Protein AF-R5L0T5-F1 (afdb_monomer_lite)

Secondary structure (DSSP, 8-state):
-----------------------------PPPPEE--SSEEEESSEEEE-S-EEE-TT-EEEE-TT-EEEE-TT-EEEESSEEEE-TT-EEEESSEEEE-TT-EEEESSEEEE-TT-EEEE-SEEEE-TT-EEEESSEEEESS-GGGEEESSEE-SEEEPPPPEEETTEEEETTEEP-SSSS---TT---S--HHHHHHHHHHHHHHTS---EEE----HHHHHHHHHHHHHHH-HHHHHHHS--TT--GGGGTSEEEES-SSGGGGGSHHHHHHHHHGGGGTEEEEE-TT-HHHHSS--EEEEEEE--HHHHHHHHHHT--HHHHHT--

Structure (mmCIF, N/CA/C/O backbone):
data_AF-R5L0T5-F1
#
_entry.id   AF-R5L0T5-F1
#
loop_
_atom_site.group_PDB
_atom_site.id
_atom_site.type_symbol
_atom_site.label_atom_id
_atom_site.label_alt_id
_atom_site.label_comp_id
_atom_site.label_asym_id
_atom_site.label_entity_id
_atom_site.label_seq_id
_atom_site.pdbx_PDB_ins_code
_atom_site.Cartn_x
_atom_site.Cartn_y
_atom_site.Cartn_z
_atom_site.occupancy
_atom_site.B_iso_or_equiv
_atom_site.auth_seq_id
_atom_site.auth_comp_id
_atom_site.auth_asym_id
_atom_site.auth_atom_id
_atom_site.pdbx_PDB_model_num
ATOM 1 N N . MET A 1 1 ? 56.204 59.335 -7.499 1.00 41.00 1 MET A N 1
ATOM 2 C CA . MET A 1 1 ? 54.749 59.515 -7.683 1.00 41.00 1 MET A CA 1
ATOM 3 C C . MET A 1 1 ? 54.043 58.333 -7.049 1.00 41.00 1 MET A C 1
ATOM 5 O O . MET A 1 1 ? 54.290 57.195 -7.414 1.00 41.00 1 MET A O 1
ATOM 9 N N . THR A 1 2 ? 53.283 58.634 -6.009 1.00 40.59 2 THR A N 1
ATOM 10 C CA . THR A 1 2 ? 52.554 57.743 -5.104 1.00 40.59 2 THR A CA 1
ATOM 11 C C . THR A 1 2 ? 51.335 57.111 -5.775 1.00 40.59 2 THR A C 1
ATOM 13 O O . THR A 1 2 ? 50.624 57.801 -6.496 1.00 40.59 2 THR A O 1
ATOM 16 N N . LYS A 1 3 ? 51.056 55.837 -5.470 1.00 36.72 3 LYS A N 1
ATOM 17 C CA . LYS A 1 3 ? 49.715 55.208 -5.430 1.00 36.72 3 LYS A CA 1
ATOM 18 C C . LYS A 1 3 ? 49.879 53.854 -4.723 1.00 36.72 3 LYS A C 1
ATOM 20 O O . LYS A 1 3 ? 50.480 52.944 -5.267 1.00 36.72 3 LYS A O 1
ATOM 25 N N . LYS A 1 4 ? 49.740 53.854 -3.396 1.00 35.28 4 LYS A N 1
ATOM 26 C CA . LYS A 1 4 ? 48.512 53.606 -2.610 1.00 35.28 4 LYS A CA 1
ATOM 27 C C . LYS A 1 4 ? 48.190 52.112 -2.512 1.00 35.28 4 LYS A C 1
ATOM 29 O O . LYS A 1 4 ? 47.656 51.515 -3.437 1.00 35.28 4 LYS A O 1
ATOM 34 N N . ALA A 1 5 ? 48.521 51.578 -1.338 1.00 39.56 5 ALA A N 1
ATOM 35 C CA . ALA A 1 5 ? 48.041 50.320 -0.800 1.00 39.56 5 ALA A CA 1
ATOM 36 C C . ALA A 1 5 ? 46.507 50.291 -0.779 1.00 39.56 5 ALA A C 1
ATOM 38 O O . ALA A 1 5 ? 45.870 51.278 -0.405 1.00 39.56 5 ALA A O 1
ATOM 39 N N . VAL A 1 6 ? 45.936 49.148 -1.149 1.00 36.59 6 VAL A N 1
ATOM 40 C CA . VAL A 1 6 ? 44.540 48.816 -0.874 1.00 36.59 6 VAL A CA 1
ATOM 41 C C . VAL A 1 6 ? 44.562 47.622 0.064 1.00 36.59 6 VAL A C 1
ATOM 43 O O . VAL A 1 6 ? 44.813 46.489 -0.334 1.00 36.59 6 VAL A O 1
ATOM 46 N N . THR A 1 7 ? 44.365 47.922 1.341 1.00 35.34 7 THR A N 1
ATOM 47 C CA . THR A 1 7 ? 44.100 46.957 2.400 1.00 35.34 7 THR A CA 1
ATOM 48 C C . THR A 1 7 ? 42.728 46.343 2.134 1.00 35.34 7 THR A C 1
ATOM 50 O O . THR A 1 7 ? 41.723 47.053 2.127 1.00 35.34 7 THR A O 1
ATOM 53 N N . MET A 1 8 ? 42.681 45.038 1.875 1.00 32.62 8 MET A N 1
ATOM 54 C CA . MET A 1 8 ? 41.432 44.298 1.715 1.00 32.62 8 MET A CA 1
ATOM 55 C C . MET A 1 8 ? 40.835 44.077 3.111 1.00 32.62 8 MET A C 1
ATOM 57 O O . MET A 1 8 ? 41.325 43.266 3.894 1.00 32.62 8 MET A O 1
ATOM 61 N N . LEU A 1 9 ? 39.826 44.876 3.455 1.00 30.86 9 LEU A N 1
ATOM 62 C CA . LEU A 1 9 ? 39.072 44.754 4.696 1.00 30.86 9 LEU A CA 1
ATOM 63 C C . LEU A 1 9 ? 38.128 43.550 4.562 1.00 30.86 9 LEU A C 1
ATOM 65 O O . LEU A 1 9 ? 37.142 43.607 3.828 1.00 30.86 9 LEU A O 1
ATOM 69 N N . ALA A 1 10 ? 38.448 42.452 5.245 1.00 32.47 10 ALA A N 1
ATOM 70 C CA . ALA A 1 10 ? 37.546 41.322 5.406 1.00 32.47 10 ALA A CA 1
ATOM 71 C C . ALA A 1 10 ? 36.347 41.763 6.259 1.00 32.47 10 ALA A C 1
ATOM 73 O O . ALA A 1 10 ? 36.465 41.964 7.467 1.00 32.47 10 ALA A O 1
ATOM 74 N N . VAL A 1 11 ? 35.193 41.946 5.621 1.00 32.09 11 VAL A N 1
ATOM 75 C CA . VAL A 1 11 ? 33.921 42.150 6.316 1.00 32.09 11 VAL A CA 1
ATOM 76 C C . VAL A 1 11 ? 33.447 40.782 6.798 1.00 32.09 11 VAL A C 1
ATOM 78 O O . VAL A 1 11 ? 32.906 39.990 6.032 1.00 32.09 11 VAL A O 1
ATOM 81 N N . PHE A 1 12 ? 33.689 40.495 8.076 1.00 32.88 12 PHE A N 1
ATOM 82 C CA . PHE A 1 12 ? 33.002 39.430 8.797 1.00 32.88 12 PHE A CA 1
ATOM 83 C C . PHE A 1 12 ? 31.514 39.787 8.867 1.00 32.88 12 PHE A C 1
ATOM 85 O O . PHE A 1 12 ? 31.121 40.694 9.600 1.00 32.88 12 PHE A O 1
ATOM 92 N N . LEU A 1 13 ? 30.686 39.085 8.093 1.00 32.25 13 LEU A N 1
ATOM 93 C CA . LEU A 1 13 ? 29.239 39.123 8.255 1.00 32.25 13 LEU A CA 1
ATOM 94 C C . LEU A 1 13 ? 28.903 38.303 9.509 1.00 32.25 13 LEU A C 1
ATOM 96 O O . LEU A 1 13 ? 28.894 37.074 9.491 1.00 32.25 13 LEU A O 1
ATOM 100 N N . THR A 1 14 ? 28.709 38.988 10.631 1.00 36.06 14 THR A N 1
ATOM 101 C CA . THR A 1 14 ? 28.218 38.391 11.871 1.00 36.06 14 THR A CA 1
ATOM 102 C C . THR A 1 14 ? 26.786 37.904 11.661 1.00 36.06 14 THR A C 1
ATOM 104 O O . THR A 1 14 ? 25.878 38.682 11.369 1.00 36.06 14 THR A O 1
ATOM 107 N N . ALA A 1 15 ? 26.584 36.594 11.797 1.00 34.97 15 ALA A N 1
ATOM 108 C CA . ALA A 1 15 ? 25.264 35.987 11.824 1.00 34.97 15 ALA A CA 1
ATOM 109 C C . ALA A 1 15 ? 24.465 36.559 13.006 1.00 34.97 15 ALA A C 1
ATOM 111 O O . ALA A 1 15 ? 24.840 36.387 14.167 1.00 34.97 15 ALA A O 1
ATOM 112 N N . PHE A 1 16 ? 23.360 37.245 12.714 1.00 34.56 16 PHE A N 1
ATOM 113 C CA . PHE A 1 16 ? 22.351 37.571 13.714 1.00 34.56 16 PHE A CA 1
ATOM 114 C C . PHE A 1 16 ? 21.687 36.264 14.159 1.00 34.56 16 PHE A C 1
ATOM 116 O O . PHE A 1 16 ? 20.856 35.700 13.450 1.00 34.56 16 PHE A O 1
ATOM 123 N N . ALA A 1 17 ? 22.064 35.777 15.339 1.00 36.09 17 ALA A N 1
ATOM 124 C CA . ALA A 1 17 ? 21.283 34.786 16.057 1.00 36.09 17 ALA A CA 1
ATOM 125 C C . ALA A 1 17 ? 19.949 35.435 16.451 1.00 36.09 17 ALA A C 1
ATOM 127 O O . ALA A 1 17 ? 19.898 36.307 17.321 1.00 36.09 17 ALA A O 1
ATOM 128 N N . LEU A 1 18 ? 18.865 35.035 15.785 1.00 34.12 18 LEU A N 1
ATOM 129 C CA . LEU A 1 18 ? 17.514 35.368 16.213 1.00 34.12 18 LEU A CA 1
ATOM 130 C C . LEU A 1 18 ? 17.233 34.569 17.493 1.00 34.12 18 LEU A C 1
ATOM 132 O O . LEU A 1 18 ? 16.882 33.391 17.450 1.00 34.12 18 LEU A O 1
ATOM 136 N N . ILE A 1 19 ? 17.434 35.199 18.649 1.00 37.06 19 ILE A N 1
ATOM 137 C CA . ILE A 1 19 ? 16.965 34.674 19.930 1.00 37.06 19 ILE A CA 1
ATOM 138 C C . ILE A 1 19 ? 15.444 34.825 19.919 1.00 37.06 19 ILE A C 1
ATOM 140 O O . ILE A 1 19 ? 14.906 35.894 20.209 1.00 37.06 19 ILE A O 1
ATOM 144 N N . ALA A 1 20 ? 14.741 33.762 19.533 1.00 40.16 20 ALA A N 1
ATOM 145 C CA . ALA A 1 20 ? 13.311 33.662 19.759 1.00 40.16 20 ALA A CA 1
ATOM 146 C C . ALA A 1 20 ? 13.089 33.568 21.275 1.00 40.16 20 ALA A C 1
ATOM 148 O O . ALA A 1 20 ? 13.351 32.538 21.896 1.00 40.16 20 ALA A O 1
ATOM 149 N N . ALA A 1 21 ? 12.644 34.667 21.883 1.00 36.12 21 ALA A N 1
ATOM 150 C CA . ALA A 1 21 ? 12.133 34.656 23.242 1.00 36.12 21 ALA A CA 1
ATOM 151 C C . ALA A 1 21 ? 10.907 33.731 23.278 1.00 36.12 21 ALA A C 1
ATOM 153 O O . ALA A 1 21 ? 9.850 34.056 22.737 1.00 36.12 21 ALA A O 1
ATOM 154 N N . ALA A 1 22 ? 11.070 32.550 23.875 1.00 37.16 22 ALA A N 1
ATOM 155 C CA . ALA A 1 22 ? 9.979 31.625 24.121 1.00 37.16 22 ALA A CA 1
ATOM 156 C C . ALA A 1 22 ? 9.008 32.269 25.119 1.00 37.16 22 ALA A C 1
ATOM 158 O O . ALA A 1 22 ? 9.286 32.366 26.313 1.00 37.16 22 ALA A O 1
ATOM 159 N N . VAL A 1 23 ? 7.861 32.727 24.621 1.00 37.53 23 VAL A N 1
ATOM 160 C CA . VAL A 1 23 ? 6.695 32.989 25.464 1.00 37.53 23 VAL A CA 1
ATOM 161 C C . VAL A 1 23 ? 6.282 31.634 26.047 1.00 37.53 23 VAL A C 1
ATOM 163 O O . VAL A 1 23 ? 6.088 30.700 25.265 1.00 37.53 23 VAL A O 1
ATOM 166 N N . PRO A 1 24 ? 6.166 31.465 27.377 1.00 35.47 24 PRO A N 1
ATOM 167 C CA . PRO A 1 24 ? 5.712 30.206 27.941 1.00 35.47 24 PRO A CA 1
ATOM 168 C C . PRO A 1 24 ? 4.254 29.996 27.532 1.00 35.47 24 PRO A C 1
ATOM 170 O O . PRO A 1 24 ? 3.329 30.572 28.104 1.00 35.47 24 PRO A O 1
ATOM 173 N N . MET A 1 25 ? 4.052 29.181 26.498 1.00 35.19 25 MET A N 1
ATOM 174 C CA . MET A 1 25 ? 2.753 28.617 26.187 1.00 35.19 25 MET A CA 1
ATOM 175 C C . MET A 1 25 ? 2.415 27.706 27.362 1.00 35.19 25 MET A C 1
ATOM 177 O O . MET A 1 25 ? 3.102 26.713 27.599 1.00 35.19 25 MET A O 1
ATOM 181 N N . VAL A 1 26 ? 1.400 28.080 28.139 1.00 34.59 26 VAL A N 1
ATOM 182 C CA . VAL A 1 26 ? 0.812 27.206 29.152 1.00 34.59 26 VAL A CA 1
ATOM 183 C C . VAL A 1 26 ? 0.346 25.955 28.415 1.00 34.59 26 VAL A C 1
ATOM 185 O O . VAL A 1 26 ? -0.708 25.951 27.782 1.00 34.59 26 VAL A O 1
ATOM 188 N N . MET A 1 27 ? 1.164 24.903 28.433 1.00 39.94 27 MET A N 1
ATOM 189 C CA . MET A 1 27 ? 0.716 23.581 28.038 1.00 39.94 27 MET A CA 1
ATOM 190 C C . MET A 1 27 ? -0.317 23.185 29.081 1.00 39.94 27 MET A C 1
ATOM 192 O O . MET A 1 27 ? 0.026 22.909 30.230 1.00 39.94 27 MET A O 1
ATOM 196 N N . ALA A 1 28 ? -1.594 23.219 28.700 1.00 40.06 28 ALA A N 1
ATOM 197 C CA . ALA A 1 28 ? -2.617 22.530 29.460 1.00 40.06 28 ALA A CA 1
ATOM 198 C C . ALA A 1 28 ? -2.122 21.091 29.630 1.00 40.06 28 ALA A C 1
ATOM 200 O O . ALA A 1 28 ? -1.899 20.386 28.646 1.00 40.06 28 ALA A O 1
ATOM 201 N N . GLN A 1 29 ? -1.850 20.703 30.872 1.00 40.16 29 GLN A N 1
ATOM 202 C CA . GLN A 1 29 ? -1.449 19.353 31.218 1.00 40.16 29 GLN A CA 1
ATOM 203 C C . GLN A 1 29 ? -2.570 18.435 30.728 1.00 40.16 29 GLN A C 1
ATOM 205 O O . GLN A 1 29 ? -3.675 18.471 31.269 1.00 40.16 29 GLN A O 1
ATOM 210 N N . ALA A 1 30 ? -2.327 17.698 29.641 1.00 50.78 30 ALA A N 1
ATOM 211 C CA . ALA A 1 30 ? -3.297 16.751 29.119 1.00 50.78 30 ALA A CA 1
ATOM 212 C C . ALA A 1 30 ? -3.659 15.801 30.263 1.00 50.78 30 ALA A C 1
ATOM 214 O O . ALA A 1 30 ? -2.785 15.151 30.840 1.00 50.78 30 ALA A O 1
ATOM 215 N N . SER A 1 31 ? -4.933 15.784 30.655 1.00 61.50 31 SER A N 1
ATOM 216 C CA . SER A 1 31 ? -5.426 14.853 31.664 1.00 61.50 31 SER A CA 1
ATOM 217 C C . SER A 1 31 ? -5.046 13.436 31.245 1.00 61.50 31 SER A C 1
ATOM 219 O O . SER A 1 31 ? -5.284 13.068 30.091 1.00 61.50 31 SER A O 1
ATOM 221 N N . ASN A 1 32 ? -4.474 12.651 32.162 1.00 77.19 32 ASN A N 1
ATOM 222 C CA . ASN A 1 32 ? -4.121 11.264 31.874 1.00 77.19 32 ASN A CA 1
ATOM 223 C C . ASN A 1 32 ? -5.339 10.527 31.286 1.00 77.19 32 ASN A C 1
ATOM 225 O O . ASN A 1 32 ? -6.429 10.609 31.864 1.00 77.19 32 ASN A O 1
ATOM 229 N N . PRO A 1 33 ? -5.180 9.818 30.156 1.00 84.50 33 PRO A N 1
ATOM 230 C CA . PRO A 1 33 ? -6.268 9.071 29.546 1.00 84.50 33 PRO A CA 1
ATOM 231 C C . PRO A 1 33 ? -6.931 8.106 30.538 1.00 84.50 33 PRO A C 1
ATOM 233 O O . PRO A 1 33 ? -6.257 7.399 31.289 1.00 84.50 33 PRO A O 1
ATOM 236 N N . THR A 1 34 ? -8.261 8.041 30.531 1.00 91.56 34 THR A N 1
ATOM 237 C CA . THR A 1 34 ? -9.014 7.167 31.442 1.00 91.56 34 THR A CA 1
ATOM 238 C C . THR A 1 34 ? -9.110 5.753 30.872 1.00 91.56 34 THR A C 1
ATOM 240 O O . THR A 1 34 ? -9.517 5.563 29.725 1.00 91.56 34 THR A O 1
ATOM 243 N N . VAL A 1 35 ? -8.782 4.726 31.664 1.00 93.88 35 VAL A N 1
ATOM 244 C CA . VAL A 1 35 ? -9.011 3.328 31.259 1.00 93.88 35 VAL A CA 1
ATOM 245 C C . VAL A 1 35 ? -10.511 3.099 31.076 1.00 93.88 35 VAL A C 1
ATOM 247 O O . VAL A 1 35 ? -11.295 3.226 32.013 1.00 93.88 35 VAL A O 1
ATOM 250 N N . LEU A 1 36 ? -10.920 2.749 29.857 1.00 92.31 36 LEU A N 1
ATOM 251 C CA . LEU A 1 36 ? -12.331 2.660 29.487 1.00 92.31 36 LEU A CA 1
ATOM 252 C C . LEU A 1 36 ? -13.017 1.412 30.066 1.00 92.31 36 LEU A C 1
ATOM 254 O O . LEU A 1 36 ? -14.220 1.427 30.339 1.00 92.31 36 LEU A O 1
ATOM 258 N N . PHE A 1 37 ? -12.268 0.310 30.138 1.00 95.62 37 PHE A N 1
ATOM 259 C CA . PHE A 1 37 ? -12.620 -0.991 30.718 1.00 95.62 37 PHE A CA 1
ATOM 260 C C . PHE A 1 37 ? -11.397 -1.925 30.648 1.00 95.62 37 PHE A C 1
ATOM 262 O O . PHE A 1 37 ? -10.448 -1.652 29.913 1.00 95.62 37 PHE A O 1
ATOM 269 N N . THR A 1 38 ? -11.461 -3.067 31.333 1.00 96.19 38 THR A N 1
ATOM 270 C CA . THR A 1 38 ? -10.551 -4.208 31.139 1.00 96.19 38 THR A CA 1
ATOM 271 C C . THR A 1 38 ? -11.321 -5.434 30.637 1.00 96.19 38 THR A C 1
ATOM 273 O O . THR A 1 38 ? -12.543 -5.530 30.782 1.00 96.19 38 THR A O 1
ATOM 276 N N . GLY A 1 39 ? -10.631 -6.374 29.990 1.00 97.69 39 GLY A N 1
ATOM 277 C CA . GLY A 1 39 ? -11.258 -7.569 29.426 1.00 97.69 39 GLY A CA 1
ATOM 278 C C . GLY A 1 39 ? -12.017 -7.252 28.137 1.00 97.69 39 GLY A C 1
ATOM 279 O O . GLY A 1 39 ? -11.455 -6.685 27.206 1.00 97.69 39 GLY A O 1
ATOM 280 N N . ARG A 1 40 ? -13.296 -7.628 28.026 1.00 98.00 40 ARG A N 1
ATOM 281 C CA . ARG A 1 40 ? -14.066 -7.459 26.780 1.00 98.00 40 ARG A CA 1
ATOM 282 C C . ARG A 1 40 ? -15.296 -6.584 26.966 1.00 98.00 40 ARG A C 1
ATOM 284 O O . ARG A 1 40 ? -16.209 -6.948 27.700 1.00 98.00 40 ARG A O 1
ATOM 291 N N . LYS A 1 41 ? -15.397 -5.512 26.175 1.00 98.00 41 LYS A N 1
ATOM 292 C CA . LYS A 1 41 ? -16.596 -4.668 26.083 1.00 98.00 41 LYS A CA 1
ATOM 293 C C . LYS A 1 41 ? -17.261 -4.823 24.725 1.00 98.00 41 LYS A C 1
ATOM 295 O O . LYS A 1 41 ? -16.646 -4.612 23.684 1.00 98.00 41 LYS A O 1
ATOM 300 N N . ASN A 1 42 ? -18.535 -5.197 24.734 1.00 98.06 42 ASN A N 1
ATOM 301 C CA . ASN A 1 42 ? -19.340 -5.375 23.530 1.00 98.06 42 ASN A CA 1
ATOM 302 C C . ASN A 1 42 ? -20.281 -4.179 23.354 1.00 98.06 42 ASN A C 1
ATOM 304 O O . ASN A 1 42 ? -21.056 -3.883 24.258 1.00 98.06 42 ASN A O 1
ATOM 308 N N . LEU A 1 43 ? -20.266 -3.542 22.185 1.00 97.94 43 LEU A N 1
ATOM 309 C CA . LEU A 1 43 ? -21.168 -2.441 21.852 1.00 97.94 43 LEU A CA 1
ATOM 310 C C . LEU A 1 43 ? -22.250 -2.927 20.882 1.00 97.94 43 LEU A C 1
ATOM 312 O O . LEU A 1 43 ? -21.935 -3.329 19.761 1.00 97.94 43 LEU A O 1
ATOM 316 N N . SER A 1 44 ? -23.511 -2.894 21.314 1.00 93.75 44 SER A N 1
ATOM 317 C CA . SER A 1 44 ? -24.705 -3.182 20.496 1.00 93.75 44 SER A CA 1
ATOM 318 C C . SER A 1 44 ? -25.539 -1.935 20.173 1.00 93.75 44 SER A C 1
ATOM 320 O O . SER A 1 44 ? -26.379 -1.989 19.282 1.00 93.75 44 SER A O 1
ATOM 322 N N . GLY A 1 45 ? -25.292 -0.820 20.867 1.00 95.06 45 GLY A N 1
ATOM 323 C CA . GLY A 1 45 ? -25.922 0.482 20.642 1.00 95.06 45 GLY A CA 1
ATOM 324 C C . GLY A 1 45 ? -24.890 1.586 20.414 1.00 95.06 45 GLY A C 1
ATOM 325 O O . GLY A 1 45 ? -23.742 1.310 20.054 1.00 95.06 45 GLY A O 1
ATOM 326 N N . ALA A 1 46 ? -25.298 2.838 20.618 1.00 97.94 46 ALA A N 1
ATOM 327 C CA . ALA A 1 46 ? -24.399 3.982 20.526 1.00 97.94 46 ALA A CA 1
ATOM 328 C C . ALA A 1 46 ? -23.510 4.089 21.775 1.00 97.94 46 ALA A C 1
ATOM 330 O O . ALA A 1 46 ? -23.997 4.035 22.901 1.00 97.94 46 ALA A O 1
ATOM 331 N N . PHE A 1 47 ? -22.212 4.275 21.564 1.00 98.19 47 PHE A N 1
ATOM 332 C CA . PHE A 1 47 ? -21.228 4.562 22.599 1.00 98.19 47 PHE A CA 1
ATOM 333 C C . PHE A 1 47 ? -20.388 5.758 22.164 1.00 98.19 47 PHE A C 1
ATOM 335 O O . PHE A 1 47 ? -19.989 5.847 21.001 1.00 98.19 47 PHE A O 1
ATOM 342 N N . VAL A 1 48 ? -20.140 6.685 23.082 1.00 98.31 48 VAL A N 1
ATOM 343 C CA . VAL A 1 48 ? -19.506 7.971 22.786 1.00 98.31 48 VAL A CA 1
ATOM 344 C C . VAL A 1 48 ? -18.254 8.117 23.640 1.00 98.31 48 VAL A C 1
ATOM 346 O O . VAL A 1 48 ? -18.321 7.962 24.853 1.00 98.31 48 VAL A O 1
ATOM 349 N N . ILE A 1 49 ? -17.138 8.439 22.992 1.00 97.81 49 ILE A N 1
ATOM 350 C CA . ILE A 1 49 ? -15.893 8.890 23.611 1.00 97.81 49 ILE A CA 1
ATOM 351 C C . ILE A 1 49 ? -15.881 10.419 23.515 1.00 97.81 49 ILE A C 1
ATOM 353 O O . ILE A 1 49 ? -15.881 10.968 22.406 1.00 97.81 49 ILE A O 1
ATOM 357 N N . SER A 1 50 ? -15.958 11.096 24.662 1.00 96.25 50 SER A N 1
ATOM 358 C CA . SER A 1 50 ? -15.901 12.563 24.786 1.00 96.25 50 SER A CA 1
ATOM 359 C C . SER A 1 50 ? -14.550 13.088 25.255 1.00 96.25 50 SER A C 1
ATOM 361 O O . SER A 1 50 ? -14.256 14.245 24.991 1.00 96.25 50 SER A O 1
ATOM 363 N N . ASP A 1 51 ? -13.747 12.232 25.884 1.00 94.62 51 ASP A N 1
ATOM 364 C CA . ASP A 1 51 ? -12.473 12.556 26.524 1.00 94.62 51 ASP A CA 1
ATOM 365 C C . ASP A 1 51 ? -11.467 11.433 26.247 1.00 94.62 51 ASP A C 1
ATOM 367 O O . ASP A 1 51 ? -11.860 10.326 25.853 1.00 94.62 51 ASP A O 1
ATOM 371 N N . SER A 1 52 ? -10.177 11.695 26.462 1.00 95.06 52 SER A N 1
ATOM 372 C CA . SER A 1 52 ? -9.114 10.714 26.225 1.00 95.06 52 SER A CA 1
ATOM 373 C C . SER A 1 52 ? -9.347 9.423 27.014 1.00 95.06 52 SER A C 1
ATOM 375 O O . SER A 1 52 ? -9.387 9.414 28.245 1.00 95.06 52 SER A O 1
ATOM 377 N N . SER A 1 53 ? -9.513 8.320 26.289 1.00 96.56 53 SER A N 1
ATOM 378 C CA . SER A 1 53 ? -9.881 7.009 26.824 1.00 96.56 53 SER A CA 1
ATOM 379 C C . SER A 1 53 ? -8.960 5.916 26.291 1.00 96.56 53 SER A C 1
ATOM 381 O O . SER A 1 53 ? -8.559 5.964 25.131 1.00 96.56 53 SER A O 1
ATOM 383 N N . VAL A 1 54 ? -8.680 4.891 27.099 1.00 97.81 54 VAL A N 1
ATOM 384 C CA . VAL A 1 54 ? -7.759 3.798 26.738 1.00 97.81 54 VAL A CA 1
ATOM 385 C C . VAL A 1 54 ? -8.458 2.445 26.757 1.00 97.81 54 VAL A C 1
ATOM 387 O O . VAL A 1 54 ? -9.129 2.091 27.728 1.00 97.81 54 VAL A O 1
ATOM 390 N N . VAL A 1 55 ? -8.254 1.657 25.703 1.00 98.19 55 VAL A N 1
ATOM 391 C CA . VAL A 1 55 ? -8.455 0.203 25.691 1.00 98.19 55 VAL A CA 1
ATOM 392 C C . VAL A 1 55 ? -7.089 -0.441 25.946 1.00 98.19 55 VAL A C 1
ATOM 394 O O . VAL A 1 55 ? -6.268 -0.466 25.025 1.00 98.19 55 VAL A O 1
ATOM 397 N N . PRO A 1 56 ? -6.808 -0.918 27.172 1.00 97.69 56 PRO A N 1
ATOM 398 C CA . PRO A 1 56 ? -5.478 -1.398 27.531 1.00 97.69 56 PRO A CA 1
ATOM 399 C C . PRO A 1 56 ? -5.138 -2.712 26.820 1.00 97.69 56 PRO A C 1
ATOM 401 O O . PRO A 1 56 ? -6.006 -3.373 26.237 1.00 97.69 56 PRO A O 1
ATOM 404 N N . GLU A 1 57 ? -3.866 -3.097 26.888 1.00 97.19 57 GLU A N 1
ATOM 405 C CA . GLU A 1 57 ? -3.387 -4.386 26.389 1.00 97.19 57 GLU A CA 1
ATOM 406 C C . GLU A 1 57 ? -4.206 -5.555 26.973 1.00 97.19 57 GLU A C 1
ATOM 408 O O . GLU A 1 57 ? -4.798 -5.465 28.054 1.00 97.19 57 GLU A O 1
ATOM 413 N N . GLY A 1 58 ? -4.347 -6.633 26.199 1.00 97.50 58 GLY A N 1
ATOM 414 C CA . GLY A 1 58 ? -5.182 -7.786 26.555 1.00 97.50 58 GLY A CA 1
ATOM 415 C C . GLY A 1 58 ? -6.695 -7.523 26.532 1.00 97.50 58 GLY A C 1
ATOM 416 O O . GLY A 1 58 ? -7.482 -8.466 26.634 1.00 97.50 58 GLY A O 1
ATOM 417 N N . SER A 1 59 ? -7.138 -6.272 26.354 1.00 98.56 59 SER A N 1
ATOM 418 C CA . SER A 1 59 ? -8.559 -5.917 26.320 1.00 98.56 59 SER A CA 1
ATOM 419 C C . SER A 1 59 ? -9.098 -5.773 24.895 1.00 98.56 59 SER A C 1
ATOM 421 O O . SER A 1 59 ? -8.378 -5.452 23.954 1.00 98.56 59 SER A O 1
ATOM 423 N N . THR A 1 60 ? -10.395 -6.023 24.706 1.00 98.75 60 THR A N 1
ATOM 424 C CA . THR A 1 60 ? -11.071 -5.954 23.402 1.00 98.75 60 THR A CA 1
ATOM 425 C C . THR A 1 60 ? -12.312 -5.072 23.452 1.00 98.75 60 THR A C 1
ATOM 427 O O . THR A 1 60 ? -13.287 -5.396 24.137 1.00 98.75 60 THR A O 1
ATOM 430 N N . LEU A 1 61 ? -12.327 -4.014 22.638 1.00 98.81 61 LEU A N 1
ATOM 431 C CA . LEU A 1 61 ? -13.526 -3.240 22.325 1.00 98.81 61 LEU A CA 1
ATOM 432 C C . LEU A 1 61 ? -14.167 -3.811 21.060 1.00 98.81 61 LEU A C 1
ATOM 434 O O . LEU A 1 61 ? -13.619 -3.703 19.965 1.00 98.81 61 LEU A O 1
ATOM 438 N N . TYR A 1 62 ? -15.332 -4.441 21.201 1.00 98.75 62 TYR A N 1
ATOM 439 C CA . TYR A 1 62 ? -16.026 -5.101 20.101 1.00 98.75 62 TYR A CA 1
ATOM 440 C C . TYR A 1 62 ? -17.297 -4.352 19.696 1.00 98.75 62 TYR A C 1
ATOM 442 O O . TYR A 1 62 ? -18.330 -4.458 20.358 1.00 98.75 62 TYR A O 1
ATOM 450 N N . VAL A 1 63 ? -17.246 -3.646 18.567 1.00 98.75 63 VAL A N 1
ATOM 451 C CA . VAL A 1 63 ? -18.404 -3.011 17.927 1.00 98.75 63 VAL A CA 1
ATOM 452 C C . VAL A 1 63 ? -19.155 -4.065 17.114 1.00 98.75 63 VAL A C 1
ATOM 454 O O . VAL A 1 63 ? -18.729 -4.457 16.024 1.00 98.75 63 VAL A O 1
ATOM 457 N N . LYS A 1 64 ? -20.253 -4.580 17.675 1.00 98.12 64 LYS A N 1
ATOM 458 C CA . LYS A 1 64 ? -21.084 -5.621 17.053 1.00 98.12 64 LYS A CA 1
ATOM 459 C C . LYS A 1 64 ? -21.982 -5.030 15.963 1.00 98.12 64 LYS A C 1
ATOM 461 O O . LYS A 1 64 ? -22.081 -3.815 15.810 1.00 98.12 64 LYS A O 1
ATOM 466 N N . LYS A 1 65 ? -22.694 -5.901 15.240 1.00 97.88 65 LYS A N 1
ATOM 467 C CA . LYS A 1 65 ? -23.804 -5.502 14.362 1.00 97.88 65 LYS A CA 1
ATOM 468 C C . LYS A 1 65 ? -24.779 -4.595 15.127 1.00 97.88 65 LYS A C 1
ATOM 470 O O . LYS A 1 65 ? -25.214 -4.961 16.214 1.00 97.88 65 LYS A O 1
ATOM 475 N N . GLY A 1 66 ? -25.094 -3.428 14.565 1.00 97.31 66 GLY A N 1
ATOM 476 C CA . GLY A 1 66 ? -25.949 -2.411 15.193 1.00 97.31 66 GLY A CA 1
ATOM 477 C C . GLY A 1 66 ? -25.220 -1.474 16.166 1.00 97.31 66 GLY A C 1
ATOM 478 O O . GLY A 1 66 ? -25.694 -0.363 16.402 1.00 97.31 66 GLY A O 1
ATOM 479 N N . GLY A 1 67 ? -24.040 -1.866 16.655 1.00 98.62 67 GLY A N 1
ATOM 480 C CA . GLY A 1 67 ? -23.193 -1.038 17.502 1.00 98.62 67 GLY A CA 1
ATOM 481 C C . GLY A 1 67 ? -22.585 0.134 16.738 1.00 98.62 67 GLY A C 1
ATOM 482 O O . GLY A 1 67 ? -22.150 -0.005 15.590 1.00 98.62 67 GLY A O 1
ATOM 483 N N . LYS A 1 68 ? -22.533 1.294 17.397 1.00 98.75 68 LYS A N 1
ATOM 484 C CA . LYS A 1 68 ? -21.934 2.517 16.860 1.00 98.75 68 LYS A CA 1
ATOM 485 C C . LYS A 1 68 ? -21.011 3.138 17.898 1.00 98.75 68 LYS A C 1
ATOM 487 O O . LYS A 1 68 ? -21.456 3.463 18.992 1.00 98.75 68 LYS A O 1
ATOM 492 N N . LEU A 1 69 ? -19.746 3.316 17.547 1.00 98.81 69 LEU A N 1
ATOM 493 C CA . LEU A 1 69 ? -18.760 4.017 18.364 1.00 98.81 69 LEU A CA 1
ATOM 494 C C . LEU A 1 69 ? -18.507 5.400 17.767 1.00 98.81 69 LEU A C 1
ATOM 496 O O . LEU A 1 69 ? -18.206 5.505 16.582 1.00 98.81 69 LEU A O 1
ATOM 500 N N . TYR A 1 70 ? -18.613 6.445 18.578 1.00 98.75 70 TYR A N 1
ATOM 501 C CA . TYR A 1 70 ? -18.358 7.824 18.174 1.00 98.75 70 TYR A CA 1
ATOM 502 C C . TYR A 1 70 ? -17.192 8.384 18.977 1.00 98.75 70 TYR A C 1
ATOM 504 O O . TYR A 1 70 ? -17.275 8.440 20.200 1.00 98.75 70 TYR A O 1
ATOM 512 N N . ILE A 1 71 ? -16.140 8.832 18.299 1.00 98.62 71 ILE A N 1
ATOM 513 C CA . ILE A 1 71 ? -15.033 9.574 18.907 1.00 98.62 71 ILE A CA 1
ATOM 514 C C . ILE A 1 71 ? -15.231 11.041 18.550 1.00 98.62 71 ILE A C 1
ATOM 516 O O . ILE A 1 71 ? -15.124 11.418 17.379 1.00 98.62 71 ILE A O 1
ATOM 520 N N . LYS A 1 72 ? -15.608 11.854 19.540 1.00 98.00 72 LYS A N 1
ATOM 521 C CA . LYS A 1 72 ? -15.927 13.271 19.332 1.00 98.00 72 LYS A CA 1
ATOM 522 C C . LYS A 1 72 ? -14.678 14.094 19.016 1.00 98.00 72 LYS A C 1
ATOM 524 O O . LYS A 1 72 ? -13.558 13.685 19.281 1.00 98.00 72 LYS A O 1
ATOM 529 N N . SER A 1 73 ? -14.904 15.278 18.450 1.00 97.00 73 SER A N 1
ATOM 530 C CA . SER A 1 73 ? -13.860 16.292 18.260 1.00 97.00 73 SER A CA 1
ATOM 531 C C . SER A 1 73 ? -13.168 16.592 19.590 1.00 97.00 73 SER A C 1
ATOM 533 O O . SER A 1 73 ? -13.864 16.756 20.588 1.00 97.00 73 SER A O 1
ATOM 535 N N . GLY A 1 74 ? -11.837 16.673 19.592 1.00 95.38 74 GLY A N 1
ATOM 536 C CA . GLY A 1 74 ? -11.041 16.904 20.804 1.00 95.38 74 GLY A CA 1
ATOM 537 C C . GLY A 1 74 ? -10.894 15.687 21.726 1.00 95.38 74 GLY A C 1
ATOM 538 O O . GLY A 1 74 ? -10.126 15.755 22.676 1.00 95.38 74 GLY A O 1
ATOM 539 N N . ALA A 1 75 ? -11.585 14.578 21.441 1.00 97.12 75 ALA A N 1
ATOM 540 C CA . ALA A 1 75 ? -11.445 13.332 22.179 1.00 97.12 75 ALA A CA 1
ATOM 541 C C . ALA A 1 75 ? -10.447 12.391 21.497 1.00 97.12 75 ALA A C 1
ATOM 543 O O . ALA A 1 75 ? -10.277 12.420 20.273 1.00 97.12 75 ALA A O 1
ATOM 544 N N . GLU A 1 76 ? -9.867 11.489 22.281 1.00 98.00 76 GLU A N 1
ATOM 545 C CA . GLU A 1 76 ? -8.985 10.438 21.790 1.00 98.00 76 GLU A CA 1
ATOM 546 C C . GLU A 1 76 ? -9.419 9.070 22.320 1.00 98.00 76 GLU A C 1
ATOM 548 O O . GLU A 1 76 ? -9.723 8.905 23.501 1.00 98.00 76 GLU A O 1
ATOM 553 N N . LEU A 1 77 ? -9.434 8.070 21.443 1.00 98.56 77 LEU A N 1
ATOM 554 C CA . LEU A 1 77 ? -9.478 6.670 21.838 1.00 98.56 77 LEU A CA 1
ATOM 555 C C . LEU A 1 77 ? -8.131 6.024 21.530 1.00 98.56 77 LEU A C 1
ATOM 557 O O . LEU A 1 77 ? -7.824 5.768 20.367 1.00 98.56 77 LEU A O 1
ATOM 561 N N . ILE A 1 78 ? -7.380 5.706 22.577 1.00 98.50 78 ILE A N 1
ATOM 562 C CA . ILE A 1 78 ? -6.129 4.958 22.498 1.00 98.50 78 ILE A CA 1
ATOM 563 C C . ILE A 1 78 ? -6.453 3.470 22.625 1.00 98.50 78 ILE A C 1
ATOM 565 O O . ILE A 1 78 ? -7.129 3.037 23.559 1.00 98.50 78 ILE A O 1
ATOM 569 N N . VAL A 1 79 ? -5.985 2.666 21.683 1.00 98.50 79 VAL A N 1
ATOM 570 C CA . VAL A 1 79 ? -6.160 1.218 21.645 1.00 98.50 79 VAL A CA 1
ATOM 571 C C . VAL A 1 79 ? -4.782 0.583 21.723 1.00 98.50 79 VAL A C 1
ATOM 573 O O . VAL A 1 79 ? -4.055 0.592 20.738 1.00 98.50 79 VAL A O 1
ATOM 576 N N . ASN A 1 80 ? -4.459 0.004 22.878 1.00 97.81 80 ASN A N 1
ATOM 577 C CA . ASN A 1 80 ? -3.267 -0.828 23.085 1.00 97.81 80 ASN A CA 1
ATOM 578 C C . ASN A 1 80 ? -3.614 -2.325 23.000 1.00 97.81 80 ASN A C 1
ATOM 580 O O . ASN A 1 80 ? -2.757 -3.162 22.761 1.00 97.81 80 ASN A O 1
ATOM 584 N N . GLY A 1 81 ? -4.890 -2.675 23.197 1.00 98.25 81 GLY A N 1
ATOM 585 C CA . GLY A 1 81 ? -5.411 -4.024 22.987 1.00 98.25 81 GLY A CA 1
ATOM 586 C C . GLY A 1 81 ? -5.979 -4.219 21.580 1.00 98.25 81 GLY A C 1
ATOM 587 O O . GLY A 1 81 ? -5.304 -4.076 20.565 1.00 98.25 81 GLY A O 1
ATOM 588 N N . THR A 1 82 ? -7.260 -4.577 21.502 1.00 98.81 82 THR A N 1
ATOM 589 C CA . THR A 1 82 ? -7.953 -4.842 20.235 1.00 98.81 82 THR A CA 1
ATOM 590 C C . THR A 1 82 ? -9.198 -3.976 20.065 1.00 98.81 82 THR A C 1
ATOM 592 O O . THR A 1 82 ? -10.085 -3.963 20.919 1.00 98.81 82 THR A O 1
ATOM 595 N N . LEU A 1 83 ? -9.335 -3.343 18.900 1.00 98.81 83 LEU A N 1
ATOM 596 C CA . LEU A 1 83 ? -10.592 -2.789 18.402 1.00 98.81 83 LEU A CA 1
ATOM 597 C C . LEU A 1 83 ? -11.124 -3.689 17.284 1.00 98.81 83 LEU A C 1
ATOM 599 O O . LEU A 1 83 ? -10.519 -3.815 16.223 1.00 98.81 83 LEU A O 1
ATOM 603 N N . LYS A 1 84 ? -12.288 -4.307 17.492 1.00 98.81 84 LYS A N 1
ATOM 604 C CA . LYS A 1 84 ? -12.944 -5.141 16.477 1.00 98.81 84 LYS A CA 1
ATOM 605 C C . LYS A 1 84 ? -14.253 -4.504 16.031 1.00 98.81 84 LYS A C 1
ATOM 607 O O . LYS A 1 84 ? -15.139 -4.267 16.846 1.00 98.81 84 LYS A O 1
ATOM 612 N N . VAL A 1 85 ? -14.409 -4.302 14.728 1.00 98.81 85 VAL A N 1
ATOM 613 C CA . VAL A 1 85 ? -15.613 -3.747 14.100 1.00 98.81 85 VAL A CA 1
ATOM 614 C C . VAL A 1 85 ? -16.233 -4.818 13.211 1.00 98.81 85 VAL A C 1
ATOM 616 O O . VAL A 1 85 ? -15.776 -5.050 12.093 1.00 98.81 85 VAL A O 1
ATOM 619 N N . ALA A 1 86 ? -17.256 -5.513 13.708 1.00 98.56 86 ALA A N 1
ATOM 620 C CA . ALA A 1 86 ? -17.933 -6.565 12.947 1.00 98.56 86 ALA A CA 1
ATOM 621 C C . ALA A 1 86 ? -18.764 -6.010 11.784 1.00 98.56 86 ALA A C 1
ATOM 623 O O . ALA A 1 86 ? -19.095 -4.826 11.741 1.00 98.56 86 ALA A O 1
ATOM 624 N N . ALA A 1 87 ? -19.160 -6.898 10.869 1.00 98.44 87 ALA A N 1
ATOM 625 C CA . ALA A 1 87 ? -20.140 -6.585 9.837 1.00 98.44 87 ALA A CA 1
ATOM 626 C C . ALA A 1 87 ? -21.408 -5.962 10.455 1.00 98.44 87 ALA A C 1
ATOM 628 O O . ALA A 1 87 ? -21.976 -6.478 11.421 1.00 98.44 87 ALA A O 1
ATOM 629 N N . GLY A 1 88 ? -21.834 -4.820 9.911 1.00 97.81 88 GLY A N 1
ATOM 630 C CA . GLY A 1 88 ? -22.954 -4.028 10.432 1.00 97.81 88 GLY A CA 1
ATOM 631 C C . GLY A 1 88 ? -22.652 -3.201 11.691 1.00 97.81 88 GLY A C 1
ATOM 632 O O . GLY A 1 88 ? -23.555 -2.526 12.179 1.00 97.81 88 GLY A O 1
ATOM 633 N N . GLY A 1 89 ? -21.428 -3.251 12.223 1.00 98.75 89 GLY A N 1
ATOM 634 C CA . GLY A 1 89 ? -20.917 -2.314 13.225 1.00 98.75 89 GLY A CA 1
ATOM 635 C C . GLY A 1 89 ? -20.231 -1.112 12.570 1.00 98.75 89 GLY A C 1
ATOM 636 O O . GLY A 1 89 ? -19.734 -1.209 11.440 1.00 98.75 89 GLY A O 1
ATOM 637 N N . ALA A 1 90 ? -20.208 0.024 13.269 1.00 98.81 90 ALA A N 1
ATOM 638 C CA . ALA A 1 90 ? -19.622 1.259 12.753 1.00 98.81 90 ALA A CA 1
ATOM 639 C C . ALA A 1 90 ? -18.821 2.038 13.806 1.00 98.81 90 ALA A C 1
ATOM 641 O O . ALA A 1 90 ? -19.253 2.183 14.948 1.00 98.81 90 ALA A O 1
ATOM 642 N N . VAL A 1 91 ? -17.684 2.592 13.392 1.00 98.88 91 VAL A N 1
ATOM 643 C CA . VAL A 1 91 ? -16.893 3.569 14.149 1.00 98.88 91 VAL A CA 1
ATOM 644 C C . VAL A 1 91 ? -16.883 4.883 13.376 1.00 98.88 91 VAL A C 1
ATOM 646 O O . VAL A 1 91 ? -16.671 4.885 12.165 1.00 98.88 91 VAL A O 1
ATOM 649 N N . TYR A 1 92 ? -17.111 5.993 14.066 1.00 98.81 92 TYR A N 1
ATOM 650 C CA . TYR A 1 92 ? -17.078 7.347 13.525 1.00 98.81 92 TYR A CA 1
ATOM 651 C C . TYR A 1 92 ? -16.007 8.138 14.268 1.00 98.81 92 TYR A C 1
ATOM 653 O O . TYR A 1 92 ? -16.121 8.350 15.475 1.00 98.81 92 TYR A O 1
ATOM 661 N N . VAL A 1 93 ? -14.969 8.549 13.548 1.00 98.81 93 VAL A N 1
ATOM 662 C CA . VAL A 1 93 ? -13.792 9.217 14.107 1.00 98.81 93 VAL A CA 1
ATOM 663 C C . VAL A 1 93 ? -13.837 10.689 13.709 1.00 98.81 93 VAL A C 1
ATOM 665 O O . VAL A 1 93 ? -13.603 11.009 12.547 1.00 98.81 93 VAL A O 1
ATOM 668 N N . LYS A 1 94 ? -14.207 11.574 14.642 1.00 98.12 94 LYS A N 1
ATOM 669 C CA . LYS A 1 94 ? -14.100 13.037 14.480 1.00 98.12 94 LYS A CA 1
ATOM 670 C C . LYS A 1 94 ? -12.917 13.617 15.262 1.00 98.12 94 LYS A C 1
ATOM 672 O O . LYS A 1 94 ? -12.383 14.635 14.853 1.00 98.12 94 LYS A O 1
ATOM 677 N N . GLY A 1 95 ? -12.561 13.003 16.389 1.00 98.25 95 GLY A N 1
ATOM 678 C CA . GLY A 1 95 ? -11.300 13.248 17.095 1.00 98.25 95 GLY A CA 1
ATOM 679 C C . GLY A 1 95 ? -10.213 12.290 16.616 1.00 98.25 95 GLY A C 1
ATOM 680 O O . GLY A 1 95 ? -10.067 12.081 15.413 1.00 98.25 95 GLY A O 1
ATOM 681 N N . ASN A 1 96 ? -9.523 11.658 17.564 1.00 98.56 96 ASN A N 1
ATOM 682 C CA . ASN A 1 96 ? -8.386 10.783 17.291 1.00 98.56 96 ASN A CA 1
ATOM 683 C C . ASN A 1 96 ? -8.686 9.326 17.665 1.00 98.56 96 ASN A C 1
ATOM 685 O O . ASN A 1 96 ? -9.164 9.030 18.760 1.00 98.56 96 ASN A O 1
ATOM 689 N N . LEU A 1 97 ? -8.401 8.404 16.751 1.00 98.75 97 LEU A N 1
ATOM 690 C CA . LEU A 1 97 ? -8.273 6.980 17.041 1.00 98.75 97 LEU A CA 1
ATOM 691 C C . LEU A 1 97 ? -6.791 6.626 16.952 1.00 98.75 97 LEU A C 1
ATOM 693 O O . LEU A 1 97 ? -6.224 6.709 15.870 1.00 98.75 97 LEU A O 1
ATOM 697 N N . THR A 1 98 ? -6.190 6.192 18.050 1.00 98.69 98 THR A N 1
ATOM 698 C CA . THR A 1 98 ? -4.766 5.845 18.106 1.00 98.69 98 THR A CA 1
ATOM 699 C C . THR A 1 98 ? -4.644 4.354 18.375 1.00 98.69 98 THR A C 1
ATOM 701 O O . THR A 1 98 ? -5.005 3.895 19.453 1.00 98.69 98 THR A O 1
ATOM 704 N N . ALA A 1 99 ? -4.177 3.569 17.405 1.00 98.06 99 ALA A N 1
ATOM 705 C CA . ALA A 1 99 ? -3.840 2.162 17.617 1.00 98.06 99 ALA A CA 1
ATOM 706 C C . ALA A 1 99 ? -2.336 2.056 17.875 1.00 98.06 99 ALA A C 1
ATOM 708 O O . ALA A 1 99 ? -1.558 2.178 16.931 1.00 98.06 99 ALA A O 1
ATOM 709 N N . GLY A 1 100 ? -1.948 1.861 19.136 1.00 94.50 100 GLY A N 1
ATOM 710 C CA . GLY A 1 100 ? -0.547 1.782 19.550 1.00 94.50 100 GLY A CA 1
ATOM 711 C C . GLY A 1 100 ? 0.189 0.577 18.959 1.00 94.50 100 GLY A C 1
ATOM 712 O O . GLY A 1 100 ? -0.414 -0.292 18.327 1.00 94.50 100 GLY A O 1
ATOM 713 N N . GLU A 1 101 ? 1.500 0.517 19.174 1.00 94.62 101 GLU A N 1
ATOM 714 C CA . GLU A 1 101 ? 2.310 -0.646 18.802 1.00 94.62 101 GLU A CA 1
ATOM 715 C C . GLU A 1 101 ? 1.741 -1.934 19.428 1.00 94.62 101 GLU A C 1
ATOM 717 O O . GLU A 1 101 ? 1.224 -1.926 20.545 1.00 94.62 101 GLU A O 1
ATOM 722 N N . GLY A 1 102 ? 1.746 -3.035 18.672 1.00 94.94 102 GLY A N 1
ATOM 723 C CA . GLY A 1 102 ? 1.155 -4.314 19.092 1.00 94.94 102 GLY A CA 1
ATOM 724 C C . GLY A 1 102 ? -0.382 -4.360 19.100 1.00 94.94 102 GLY A C 1
ATOM 725 O O . GLY A 1 102 ? -0.963 -5.449 19.127 1.00 94.94 102 GLY A O 1
ATOM 726 N N . ALA A 1 103 ? -1.068 -3.216 19.004 1.00 98.00 103 ALA A N 1
ATOM 727 C CA . ALA A 1 103 ? -2.522 -3.177 18.967 1.00 98.00 103 ALA A CA 1
ATOM 728 C C . ALA A 1 103 ? -3.080 -3.801 17.684 1.00 98.00 103 ALA A C 1
ATOM 730 O O . ALA A 1 103 ? -2.459 -3.790 16.620 1.00 98.00 103 ALA A O 1
ATOM 731 N N . VAL A 1 104 ? -4.315 -4.297 17.755 1.00 98.69 104 VAL A N 1
ATOM 732 C CA . VAL A 1 104 ? -5.019 -4.835 16.586 1.00 98.69 104 VAL A CA 1
ATOM 733 C C . VAL A 1 104 ? -6.315 -4.081 16.348 1.00 98.69 104 VAL A C 1
ATOM 735 O O . VAL A 1 104 ? -7.254 -4.160 17.138 1.00 98.69 104 VAL A O 1
ATOM 738 N N . THR A 1 105 ? -6.426 -3.440 15.189 1.00 98.75 105 THR A N 1
ATOM 739 C CA . THR A 1 105 ? -7.705 -2.934 14.682 1.00 98.75 105 THR A CA 1
ATOM 740 C C . THR A 1 105 ? -8.200 -3.845 13.566 1.00 98.75 105 THR A C 1
ATOM 742 O O . THR A 1 105 ? -7.590 -3.934 12.509 1.00 98.75 105 THR A O 1
ATOM 745 N N . SER A 1 106 ? -9.310 -4.552 13.780 1.00 98.81 106 SER A N 1
ATOM 746 C CA . SER A 1 106 ? -9.898 -5.468 12.794 1.00 98.81 106 SER A CA 1
ATOM 747 C C . SER A 1 106 ? -11.253 -4.958 12.320 1.00 98.81 106 SER A C 1
ATOM 749 O O . SER A 1 106 ? -12.198 -4.854 13.102 1.00 98.81 106 SER A O 1
ATOM 751 N N . VAL A 1 107 ? -11.362 -4.659 11.027 1.00 98.88 107 VAL A N 1
ATOM 752 C CA . VAL A 1 107 ? -12.530 -4.031 10.408 1.00 98.88 107 VAL A CA 1
ATOM 753 C C . VAL A 1 107 ? -13.168 -4.990 9.409 1.00 98.88 107 VAL A C 1
ATOM 755 O O . VAL A 1 107 ? -12.582 -5.336 8.391 1.00 98.88 107 VAL A O 1
ATOM 758 N N . THR A 1 108 ? -14.382 -5.439 9.699 1.00 98.69 108 THR A N 1
ATOM 759 C CA . THR A 1 108 ? -15.305 -6.099 8.753 1.00 98.69 108 THR A CA 1
ATOM 760 C C . THR A 1 108 ? -16.545 -5.229 8.513 1.00 98.69 108 THR A C 1
ATOM 762 O O . THR A 1 108 ? -17.250 -5.401 7.527 1.00 98.69 108 THR A O 1
ATOM 765 N N . GLY A 1 109 ? -16.831 -4.297 9.428 1.00 98.69 109 GLY A N 1
ATOM 766 C CA . GLY A 1 109 ? -17.851 -3.264 9.282 1.00 98.69 109 GLY A CA 1
ATOM 767 C C . GLY A 1 109 ? -17.297 -1.983 8.665 1.00 98.69 109 GLY A C 1
ATOM 768 O O . GLY A 1 109 ? -16.651 -2.002 7.618 1.00 98.69 109 GLY A O 1
ATOM 769 N N . LYS A 1 110 ? -17.581 -0.850 9.311 1.00 98.75 110 LYS A N 1
ATOM 770 C CA . LYS A 1 110 ? -17.250 0.484 8.797 1.00 98.75 110 LYS A CA 1
ATOM 771 C C . LYS A 1 110 ? -16.441 1.288 9.809 1.00 98.75 110 LYS A C 1
ATOM 773 O O . LYS A 1 110 ? -16.842 1.390 10.963 1.00 98.75 110 LYS A O 1
ATOM 778 N N . VAL A 1 111 ? -15.368 1.923 9.357 1.00 98.88 111 VAL A N 1
ATOM 779 C CA . VAL A 1 111 ? -14.683 3.002 10.075 1.00 98.88 111 VAL A CA 1
ATOM 780 C C . VAL A 1 111 ? -14.756 4.244 9.195 1.00 98.88 111 VAL A C 1
ATOM 782 O O . VAL A 1 111 ? -14.182 4.273 8.109 1.00 98.88 111 VAL A O 1
ATOM 785 N N . LYS A 1 112 ? -15.509 5.254 9.634 1.00 98.81 112 LYS A N 1
ATOM 786 C CA . LYS A 1 112 ? -15.619 6.539 8.946 1.00 98.81 112 LYS A CA 1
ATOM 787 C C . LYS A 1 112 ? -14.752 7.572 9.657 1.00 98.81 112 LYS A C 1
ATOM 789 O O . LYS A 1 112 ? -15.126 8.024 10.738 1.00 98.81 112 LYS A O 1
ATOM 794 N N . ILE A 1 113 ? -13.652 7.974 9.033 1.00 98.75 113 ILE A N 1
ATOM 795 C CA . ILE A 1 113 ? -12.804 9.070 9.503 1.00 98.75 113 ILE A CA 1
ATOM 796 C C . ILE A 1 113 ? -13.378 10.368 8.936 1.00 98.75 113 ILE A C 1
ATOM 798 O O . ILE A 1 113 ? -13.351 10.625 7.732 1.00 98.75 113 ILE A O 1
ATOM 802 N N . GLN A 1 114 ? -14.044 11.134 9.790 1.00 98.50 114 GLN A N 1
ATOM 803 C CA . GLN A 1 114 ? -14.702 12.374 9.400 1.00 98.50 114 GLN A CA 1
ATOM 804 C C . GLN A 1 114 ? -13.661 13.453 9.090 1.00 98.50 114 GLN A C 1
ATOM 806 O O . GLN A 1 114 ? -12.480 13.279 9.368 1.00 98.50 114 GLN A O 1
ATOM 811 N N . LYS A 1 115 ? -14.110 14.565 8.498 1.00 97.06 115 LYS A N 1
ATOM 812 C CA . LYS A 1 115 ? -13.251 15.731 8.273 1.00 97.06 115 LYS A CA 1
ATOM 813 C C . LYS A 1 115 ? -12.550 16.113 9.586 1.00 97.06 115 LYS A C 1
ATOM 815 O O . LYS A 1 115 ? -13.210 16.123 10.625 1.00 97.06 115 LYS A O 1
ATOM 820 N N . ASP A 1 116 ? -11.245 16.361 9.498 1.00 94.19 116 ASP A N 1
ATOM 821 C CA . ASP A 1 116 ? -10.325 16.683 10.602 1.00 94.19 116 ASP A CA 1
ATOM 822 C C . ASP A 1 116 ? -10.084 15.548 11.619 1.00 94.19 116 ASP A C 1
ATOM 824 O O . ASP A 1 116 ? -9.254 15.690 12.510 1.00 94.19 116 ASP A O 1
ATOM 828 N N . GLY A 1 117 ? -10.763 14.405 11.473 1.00 98.50 117 GLY A N 1
ATOM 829 C CA . GLY A 1 117 ? -10.491 13.215 12.269 1.00 98.50 117 GLY A CA 1
ATOM 830 C C . GLY A 1 117 ? -9.216 12.511 11.810 1.00 98.50 117 GLY A C 1
ATOM 831 O O . GLY A 1 117 ? -8.902 12.480 10.613 1.00 98.50 117 GLY A O 1
ATOM 832 N N . VAL A 1 118 ? -8.521 11.893 12.763 1.00 98.75 118 VAL A N 1
ATOM 833 C CA . VAL A 1 118 ? -7.265 11.179 12.519 1.00 98.75 118 VAL A CA 1
ATOM 834 C C . VAL A 1 118 ? -7.356 9.756 13.052 1.00 98.75 118 VAL A C 1
ATOM 836 O O . VAL A 1 118 ? -7.835 9.513 14.160 1.00 98.75 118 VAL A O 1
ATOM 839 N N . PHE A 1 119 ? -6.907 8.799 12.243 1.00 98.75 119 PHE A N 1
ATOM 840 C CA . PHE A 1 119 ? -6.594 7.448 12.689 1.00 98.75 119 PHE A CA 1
ATOM 841 C C . PHE A 1 119 ? -5.080 7.243 12.624 1.00 98.75 119 PHE A C 1
ATOM 843 O O . PHE A 1 119 ? -4.537 6.968 11.558 1.00 98.75 119 PHE A O 1
ATOM 850 N N . THR A 1 120 ? -4.412 7.342 13.767 1.00 98.69 120 THR A N 1
ATOM 851 C CA . THR A 1 120 ? -2.993 7.016 13.914 1.00 98.69 120 THR A CA 1
ATOM 852 C C . THR A 1 120 ? -2.835 5.502 14.043 1.00 98.69 120 THR A C 1
ATOM 854 O O . THR A 1 120 ? -3.317 4.886 14.998 1.00 98.69 120 THR A O 1
ATOM 857 N N . GLN A 1 121 ? -2.192 4.885 13.057 1.00 97.75 121 GLN A N 1
ATOM 858 C CA . GLN A 1 121 ? -1.959 3.450 12.979 1.00 97.75 121 GLN A CA 1
ATOM 859 C C . GLN A 1 121 ? -0.492 3.150 13.318 1.00 97.75 121 GLN A C 1
ATOM 861 O O . GLN A 1 121 ? 0.405 3.409 12.524 1.00 97.75 121 GLN A O 1
ATOM 866 N N . GLY A 1 122 ? -0.255 2.597 14.508 1.00 96.69 122 GLY A N 1
ATOM 867 C CA . GLY A 1 122 ? 1.040 2.052 14.941 1.00 96.69 122 GLY A CA 1
ATOM 868 C C . GLY A 1 122 ? 1.050 0.528 15.115 1.00 96.69 122 GLY A C 1
ATOM 869 O O . GLY A 1 122 ? 2.109 -0.085 15.037 1.00 96.69 122 GLY A O 1
ATOM 870 N N . GLY A 1 123 ? -0.112 -0.099 15.317 1.00 96.69 123 GLY A N 1
ATOM 871 C CA . GLY A 1 123 ? -0.278 -1.560 15.368 1.00 96.69 123 GLY A CA 1
ATOM 872 C C . GLY A 1 123 ? -0.886 -2.143 14.087 1.00 96.69 123 GLY A C 1
ATOM 873 O O . GLY A 1 123 ? -1.061 -1.448 13.095 1.00 96.69 123 GLY A O 1
ATOM 874 N N . THR A 1 124 ? -1.307 -3.406 14.078 1.00 98.50 124 THR A N 1
ATOM 875 C CA . THR A 1 124 ? -1.883 -4.014 12.865 1.00 98.50 124 THR A CA 1
ATOM 876 C C . THR A 1 124 ? -3.303 -3.512 12.570 1.00 98.50 124 THR A C 1
ATOM 878 O O . THR A 1 124 ? -4.233 -3.724 13.358 1.00 98.50 124 THR A O 1
ATOM 881 N N . LEU A 1 125 ? -3.524 -2.975 11.367 1.00 98.75 125 LEU A N 1
ATOM 882 C CA . LEU A 1 125 ? -4.849 -2.685 10.815 1.00 98.75 125 LEU A CA 1
ATOM 883 C C . LEU A 1 125 ? -5.260 -3.776 9.816 1.00 98.75 125 LEU A C 1
ATOM 885 O O . LEU A 1 125 ? -4.741 -3.869 8.713 1.00 98.75 125 LEU A O 1
ATOM 889 N N . ARG A 1 126 ? -6.255 -4.592 10.167 1.00 98.75 126 ARG A N 1
ATOM 890 C CA . ARG A 1 126 ? -6.838 -5.608 9.278 1.00 98.75 126 ARG A CA 1
ATOM 891 C C . ARG A 1 126 ? -8.151 -5.104 8.695 1.00 98.75 126 ARG A C 1
ATOM 893 O O . ARG A 1 126 ? -9.181 -5.146 9.369 1.00 98.75 126 ARG A O 1
ATOM 900 N N . VAL A 1 127 ? -8.146 -4.682 7.435 1.00 98.69 127 VAL A N 1
ATOM 901 C CA . VAL A 1 127 ? -9.371 -4.366 6.687 1.00 98.69 127 VAL A CA 1
ATOM 902 C C . VAL A 1 127 ? -9.812 -5.631 5.960 1.00 98.69 127 VAL A C 1
ATOM 904 O O . VAL A 1 127 ? -9.329 -5.955 4.882 1.00 98.69 127 VAL A O 1
ATOM 907 N N . ASN A 1 128 ? -10.694 -6.405 6.585 1.00 98.56 128 ASN A N 1
ATOM 908 C CA . ASN A 1 128 ? -11.150 -7.694 6.063 1.00 98.56 128 ASN A CA 1
ATOM 909 C C . ASN A 1 128 ? -12.058 -7.513 4.836 1.00 98.56 128 ASN A C 1
ATOM 911 O O . ASN A 1 128 ? -12.570 -6.422 4.590 1.00 98.56 128 ASN A O 1
ATOM 915 N N . LYS A 1 129 ? -12.337 -8.602 4.108 1.00 97.31 129 LYS A N 1
ATOM 916 C CA . LYS A 1 129 ? -13.330 -8.604 3.021 1.00 97.31 129 LYS A CA 1
ATOM 917 C C . LYS A 1 129 ? -14.667 -8.032 3.522 1.00 97.31 129 LYS A C 1
ATOM 919 O O . LYS A 1 129 ? -15.182 -8.471 4.549 1.00 97.31 129 LYS A O 1
ATOM 924 N N . GLY A 1 130 ? -15.199 -7.036 2.812 1.00 96.06 130 GLY A N 1
ATOM 925 C CA . GLY A 1 130 ? -16.412 -6.292 3.189 1.00 96.06 130 GLY A CA 1
ATOM 926 C C . GLY A 1 130 ? -16.208 -5.169 4.218 1.00 96.06 130 GLY A C 1
ATOM 927 O O . GLY A 1 130 ? -17.119 -4.368 4.427 1.00 96.06 130 GLY A O 1
ATOM 928 N N . GLY A 1 131 ? -15.024 -5.073 4.830 1.00 98.44 131 GLY A N 1
ATOM 929 C CA . GLY A 1 131 ? -14.623 -3.971 5.697 1.00 98.44 131 GLY A CA 1
ATOM 930 C C . GLY A 1 131 ? -14.295 -2.708 4.904 1.00 98.44 131 GLY A C 1
ATOM 931 O O . GLY A 1 131 ? -13.716 -2.779 3.822 1.00 98.44 131 GLY A O 1
ATOM 932 N N . ASN A 1 132 ? -14.667 -1.550 5.449 1.00 98.38 132 ASN A N 1
ATOM 933 C CA . ASN A 1 132 ? -14.478 -0.258 4.791 1.00 98.38 132 ASN A CA 1
ATOM 934 C C . ASN A 1 132 ? -13.888 0.767 5.760 1.00 98.38 132 ASN A C 1
ATOM 936 O O . ASN A 1 132 ? -14.508 1.059 6.788 1.00 98.38 132 ASN A O 1
ATOM 940 N N . VAL A 1 133 ? -12.748 1.354 5.400 1.00 98.62 133 VAL A N 1
ATOM 941 C CA . VAL A 1 133 ? -12.180 2.539 6.056 1.00 98.62 133 VAL A CA 1
ATOM 942 C C . VAL A 1 133 ? -12.248 3.700 5.071 1.00 98.62 133 VAL A C 1
ATOM 944 O O . VAL A 1 133 ? -11.720 3.613 3.967 1.00 98.62 133 VAL A O 1
ATOM 947 N N . PHE A 1 134 ? -12.976 4.758 5.409 1.00 98.50 134 PHE A N 1
ATOM 948 C CA . PHE A 1 134 ? -13.281 5.823 4.453 1.00 98.50 134 PHE A CA 1
ATOM 949 C C . PHE A 1 134 ? -13.578 7.150 5.141 1.00 98.50 134 PHE A C 1
ATOM 951 O O . PHE A 1 134 ? -13.829 7.204 6.344 1.00 98.50 134 PHE A O 1
ATOM 958 N N . GLY A 1 135 ? -13.660 8.212 4.348 1.00 98.00 135 GLY A N 1
ATOM 959 C CA . GLY A 1 135 ? -14.071 9.536 4.788 1.00 98.00 135 GLY A CA 1
ATOM 960 C C . GLY A 1 135 ? -13.046 10.594 4.403 1.00 98.00 135 GLY A C 1
ATOM 961 O O . GLY A 1 135 ? -12.151 10.332 3.612 1.00 98.00 135 GLY A O 1
ATOM 962 N N . LEU A 1 136 ? -13.243 11.806 4.917 1.00 97.94 136 LEU A N 1
ATOM 963 C CA . LEU A 1 136 ? -12.448 12.982 4.546 1.00 97.94 136 LEU A CA 1
ATOM 964 C C . LEU A 1 136 ? -11.270 13.233 5.496 1.00 97.94 136 LEU A C 1
ATOM 966 O O . LEU A 1 136 ? -10.527 14.186 5.289 1.00 97.94 136 LEU A O 1
ATOM 970 N N . GLY A 1 137 ? -11.153 12.441 6.561 1.00 98.38 137 GLY A N 1
ATOM 971 C CA . GLY A 1 137 ? -10.008 12.487 7.462 1.00 98.38 137 GLY A CA 1
ATOM 972 C C . GLY A 1 137 ? -8.852 11.615 6.982 1.00 98.38 137 GLY A C 1
ATOM 973 O O . GLY A 1 137 ? -8.878 11.057 5.879 1.00 98.38 137 GLY A O 1
ATOM 974 N N . THR A 1 138 ? -7.856 11.475 7.850 1.00 98.56 138 THR A N 1
ATOM 975 C CA . THR A 1 138 ? -6.556 10.895 7.497 1.00 98.56 138 THR A CA 1
ATOM 976 C C . THR A 1 138 ? -6.263 9.642 8.316 1.00 98.56 138 THR A C 1
ATOM 978 O O . THR A 1 138 ? -6.578 9.578 9.504 1.00 98.56 138 THR A O 1
ATOM 981 N N . ILE A 1 139 ? -5.650 8.647 7.679 1.00 98.69 139 ILE A N 1
ATOM 982 C CA . ILE A 1 139 ? -4.912 7.573 8.343 1.00 98.69 139 ILE A CA 1
ATOM 983 C C . ILE A 1 139 ? -3.445 7.997 8.368 1.00 98.69 139 ILE A C 1
ATOM 985 O O . ILE A 1 139 ? -2.869 8.240 7.310 1.00 98.69 139 ILE A O 1
ATOM 989 N N . GLU A 1 140 ? -2.851 8.099 9.549 1.00 98.56 140 GLU A N 1
ATOM 990 C CA . GLU A 1 140 ? -1.422 8.366 9.708 1.00 98.56 140 GLU A CA 1
ATOM 991 C C . GLU A 1 140 ? -0.711 7.054 10.027 1.00 98.56 140 GLU A C 1
ATOM 993 O O . GLU A 1 140 ? -0.948 6.461 11.080 1.00 98.56 140 GLU A O 1
ATOM 998 N N . VAL A 1 141 ? 0.118 6.586 9.095 1.00 98.25 141 VAL A N 1
ATOM 999 C CA . VAL A 1 141 ? 0.938 5.384 9.275 1.00 98.25 141 VAL A CA 1
ATOM 1000 C C . VAL A 1 141 ? 2.158 5.775 10.095 1.00 98.25 141 VAL A C 1
ATOM 1002 O O . VAL A 1 141 ? 2.891 6.682 9.709 1.00 98.25 141 VAL A O 1
ATOM 1005 N N . VAL A 1 142 ? 2.353 5.119 11.237 1.00 96.81 142 VAL A N 1
ATOM 1006 C CA . VAL A 1 142 ? 3.489 5.392 12.132 1.00 96.81 142 VAL A CA 1
ATOM 1007 C C . VAL A 1 142 ? 4.685 4.522 11.765 1.00 96.81 142 VAL A C 1
ATOM 1009 O O . VAL A 1 142 ? 5.800 5.023 11.672 1.00 96.81 142 VAL A O 1
ATOM 1012 N N . ASN A 1 143 ? 4.427 3.232 11.546 1.00 93.06 143 ASN A N 1
ATOM 1013 C CA . ASN A 1 143 ? 5.444 2.222 11.281 1.00 93.06 143 ASN A CA 1
ATOM 1014 C C . ASN A 1 143 ? 5.392 1.817 9.807 1.00 93.06 143 ASN A C 1
ATOM 1016 O O . ASN A 1 143 ? 5.735 2.619 8.945 1.00 93.06 143 ASN A O 1
ATOM 1020 N N . ASN A 1 144 ? 4.934 0.605 9.489 1.00 96.75 144 ASN A N 1
ATOM 1021 C CA . ASN A 1 144 ? 5.038 0.063 8.141 1.00 96.75 144 ASN A CA 1
ATOM 1022 C C . ASN A 1 144 ? 3.685 0.013 7.429 1.00 96.75 144 ASN A C 1
ATOM 1024 O O . ASN A 1 144 ? 2.659 -0.317 8.023 1.00 96.75 144 ASN A O 1
ATOM 1028 N N . PHE A 1 145 ? 3.676 0.219 6.111 1.00 98.00 145 PHE A N 1
ATOM 1029 C CA . PHE A 1 145 ? 2.486 -0.038 5.292 1.00 98.00 145 PHE A CA 1
ATOM 1030 C C . PHE A 1 145 ? 2.058 -1.513 5.336 1.00 98.00 145 PHE A C 1
ATOM 1032 O O . PHE A 1 145 ? 0.867 -1.812 5.227 1.00 98.00 145 PHE A O 1
ATOM 1039 N N . SER A 1 146 ? 3.001 -2.437 5.557 1.00 96.19 146 SER A N 1
ATOM 1040 C CA . SER A 1 146 ? 2.732 -3.872 5.723 1.00 96.19 146 SER A CA 1
ATOM 1041 C C . SER A 1 146 ? 1.900 -4.201 6.972 1.00 96.19 146 SER A C 1
ATOM 1043 O O . SER A 1 146 ? 1.246 -5.247 7.006 1.00 96.19 146 SER A O 1
ATOM 1045 N N . ASP A 1 147 ? 1.828 -3.291 7.951 1.00 97.44 147 ASP A N 1
ATOM 1046 C CA . ASP A 1 147 ? 0.948 -3.420 9.118 1.00 97.44 147 ASP A CA 1
ATOM 1047 C C . ASP A 1 147 ? -0.535 -3.218 8.757 1.00 97.44 147 ASP A C 1
ATOM 1049 O O . ASP A 1 147 ? -1.432 -3.586 9.527 1.00 97.44 147 ASP A O 1
ATOM 1053 N N . ILE A 1 148 ? -0.821 -2.675 7.568 1.00 98.25 148 ILE A N 1
ATOM 1054 C CA . ILE A 1 148 ? -2.167 -2.572 7.007 1.00 98.25 148 ILE A CA 1
ATOM 1055 C C . ILE A 1 148 ? -2.424 -3.774 6.093 1.00 98.25 148 ILE A C 1
ATOM 1057 O O . ILE A 1 148 ? -2.081 -3.792 4.915 1.00 98.25 148 ILE A O 1
ATOM 1061 N N . VAL A 1 149 ? -3.121 -4.782 6.612 1.00 98.25 149 VAL A N 1
ATOM 1062 C CA . VAL A 1 149 ? -3.550 -5.955 5.841 1.00 98.25 149 VAL A CA 1
ATOM 1063 C C . VAL A 1 149 ? -4.909 -5.668 5.203 1.00 98.25 149 VAL A C 1
ATOM 1065 O O . VAL A 1 149 ? -5.941 -5.681 5.886 1.00 98.25 149 VAL A O 1
ATOM 1068 N N . CYS A 1 150 ? -4.934 -5.426 3.889 1.00 97.94 150 CYS A N 1
ATOM 1069 C CA . CYS A 1 150 ? -6.121 -4.937 3.186 1.00 97.94 150 CYS A CA 1
ATOM 1070 C C . CYS A 1 150 ? -6.725 -5.979 2.229 1.00 97.94 150 CYS A C 1
ATOM 1072 O O . CYS A 1 150 ? -6.179 -6.285 1.177 1.00 97.94 150 CYS A O 1
ATOM 1074 N N . LYS A 1 151 ? -7.905 -6.496 2.586 1.00 97.56 151 LYS A N 1
ATOM 1075 C CA . LYS A 1 151 ? -8.796 -7.323 1.743 1.00 97.56 151 LYS A CA 1
ATOM 1076 C C . LYS A 1 151 ? -10.151 -6.649 1.469 1.00 97.56 151 LYS A C 1
ATOM 1078 O O . LYS A 1 151 ? -10.989 -7.214 0.767 1.00 97.56 151 LYS A O 1
ATOM 1083 N N . GLY A 1 152 ? -10.411 -5.507 2.106 1.00 97.44 152 GLY A N 1
ATOM 1084 C CA . GLY A 1 152 ? -11.619 -4.697 1.950 1.00 97.44 152 GLY A CA 1
ATOM 1085 C C . GLY A 1 152 ? -11.333 -3.444 1.132 1.00 97.44 152 GLY A C 1
ATOM 1086 O O . GLY A 1 152 ? -10.760 -3.536 0.053 1.00 97.44 152 GLY A O 1
ATOM 1087 N N . THR A 1 153 ? -11.728 -2.276 1.630 1.00 96.94 153 THR A N 1
ATOM 1088 C CA . THR A 1 153 ? -11.502 -1.001 0.934 1.00 96.94 153 THR A CA 1
ATOM 1089 C C . THR A 1 153 ? -10.993 0.061 1.901 1.00 96.94 153 THR A C 1
ATOM 1091 O O . THR A 1 153 ? -11.551 0.228 2.992 1.00 96.94 153 THR A O 1
ATOM 1094 N N . VAL A 1 154 ? -9.971 0.807 1.477 1.00 97.81 154 VAL A N 1
ATOM 1095 C CA . VAL A 1 154 ? -9.472 2.002 2.165 1.00 97.81 154 VAL A CA 1
ATOM 1096 C C . VAL A 1 154 ? -9.544 3.180 1.197 1.00 97.81 154 VAL A C 1
ATOM 1098 O O . VAL A 1 154 ? -8.912 3.151 0.154 1.00 97.81 154 VAL A O 1
ATOM 1101 N N . LYS A 1 155 ? -10.354 4.194 1.520 1.00 96.38 155 LYS A N 1
ATOM 1102 C CA . LYS A 1 155 ? -10.526 5.416 0.703 1.00 96.38 155 LYS A CA 1
ATOM 1103 C C . LYS A 1 155 ? -10.258 6.714 1.464 1.00 96.38 155 LYS A C 1
ATOM 1105 O O . LYS A 1 155 ? -10.477 7.794 0.928 1.00 96.38 155 LYS A O 1
ATOM 1110 N N . SER A 1 156 ? -9.886 6.623 2.738 1.00 96.88 156 SER A N 1
ATOM 1111 C CA . SER A 1 156 ? -9.410 7.797 3.476 1.00 96.88 156 SER A CA 1
ATOM 1112 C C . SER A 1 156 ? -8.025 8.184 2.973 1.00 96.88 156 SER A C 1
ATOM 1114 O O . SER A 1 156 ? -7.272 7.310 2.543 1.00 96.88 156 SER A O 1
ATOM 1116 N N . LYS A 1 157 ? -7.667 9.468 3.088 1.00 97.44 157 LYS A N 1
ATOM 1117 C CA . LYS A 1 157 ? -6.296 9.912 2.823 1.00 97.44 157 LYS A CA 1
ATOM 1118 C C . LYS A 1 157 ? -5.339 9.126 3.716 1.00 97.44 157 LYS A C 1
ATOM 1120 O O . LYS A 1 157 ? -5.595 8.996 4.912 1.00 97.44 157 LYS A O 1
ATOM 1125 N N . ILE A 1 158 ? -4.247 8.635 3.146 1.00 98.25 158 ILE A N 1
ATOM 1126 C CA . ILE A 1 158 ? -3.155 8.030 3.901 1.00 98.25 158 ILE A CA 1
ATOM 1127 C C . ILE A 1 158 ? -2.005 9.031 3.927 1.00 98.25 158 ILE A C 1
ATOM 1129 O O . ILE A 1 158 ? -1.715 9.680 2.925 1.00 98.25 158 ILE A O 1
ATOM 1133 N N . LYS A 1 159 ? -1.402 9.201 5.097 1.00 98.38 159 LYS A N 1
ATOM 1134 C CA . LYS A 1 159 ? -0.188 9.982 5.294 1.00 98.38 159 LYS A CA 1
ATOM 1135 C C . LYS A 1 159 ? 0.915 9.014 5.699 1.00 98.38 159 LYS A C 1
ATOM 1137 O O . LYS A 1 159 ? 0.786 8.336 6.720 1.00 98.38 159 LYS A O 1
ATOM 1142 N N . ALA A 1 160 ? 1.948 8.947 4.870 1.00 98.25 160 ALA A N 1
ATOM 1143 C CA . ALA A 1 160 ? 3.141 8.157 5.122 1.00 98.25 160 ALA A CA 1
ATOM 1144 C C . ALA A 1 160 ? 3.947 8.721 6.314 1.00 98.25 160 ALA A C 1
ATOM 1146 O O . ALA A 1 160 ? 3.851 9.925 6.594 1.00 98.25 160 ALA A O 1
ATOM 1147 N N . PRO A 1 161 ? 4.732 7.883 7.014 1.00 97.69 161 PRO A N 1
ATOM 1148 C CA . PRO A 1 161 ? 5.70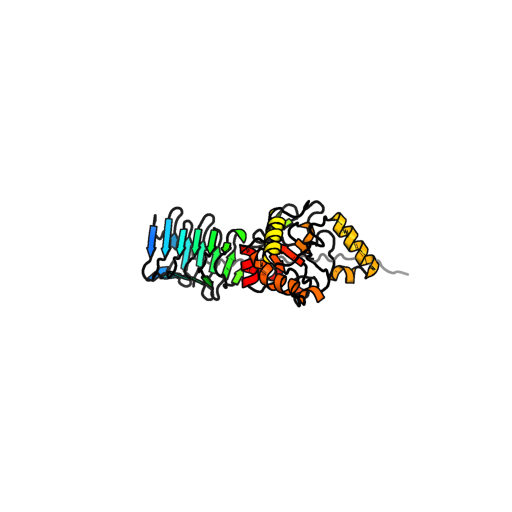4 8.360 7.992 1.00 97.69 161 PRO A CA 1
ATOM 1149 C C . PRO A 1 161 ? 6.861 9.095 7.298 1.00 97.69 161 PRO A C 1
ATOM 1151 O O . PRO A 1 161 ? 6.960 9.122 6.072 1.00 97.69 161 PRO A O 1
ATOM 1154 N N . ALA A 1 162 ? 7.751 9.694 8.088 1.00 96.75 162 ALA A N 1
ATOM 1155 C CA . ALA A 1 162 ? 8.964 10.303 7.552 1.00 96.75 162 ALA A CA 1
ATOM 1156 C C . ALA A 1 162 ? 9.905 9.240 6.938 1.00 96.75 162 ALA A C 1
ATOM 1158 O O . ALA A 1 162 ? 9.907 8.096 7.405 1.00 96.75 162 ALA A O 1
ATOM 1159 N N . PRO A 1 163 ? 10.724 9.605 5.934 1.00 97.44 163 PRO A N 1
ATOM 1160 C CA . PRO A 1 163 ? 11.761 8.724 5.411 1.00 97.44 163 PRO A CA 1
ATOM 1161 C C . PRO A 1 163 ? 12.793 8.336 6.471 1.00 97.44 163 PRO A C 1
ATOM 1163 O O . PRO A 1 163 ? 13.162 9.146 7.324 1.00 97.44 163 PRO A O 1
ATOM 1166 N N . VAL A 1 164 ? 13.281 7.103 6.376 1.00 97.94 164 VAL A N 1
ATOM 1167 C CA . VAL A 1 164 ? 14.355 6.550 7.203 1.00 97.94 164 VAL A CA 1
ATOM 1168 C C . VAL A 1 164 ? 15.420 5.978 6.280 1.00 97.94 164 VAL A C 1
ATOM 1170 O O . VAL A 1 164 ? 15.121 5.123 5.446 1.00 97.94 164 VAL A O 1
ATOM 1173 N N . GLU A 1 165 ? 16.657 6.438 6.444 1.00 97.81 165 GLU A N 1
ATOM 1174 C CA . GLU A 1 165 ? 17.823 5.878 5.765 1.00 97.81 165 GLU A CA 1
ATOM 1175 C C . GLU A 1 165 ? 18.548 4.907 6.700 1.00 97.81 165 GLU A C 1
ATOM 1177 O O . GLU A 1 165 ? 18.788 5.202 7.873 1.00 97.81 165 GLU A O 1
ATOM 1182 N N . THR A 1 166 ? 18.875 3.720 6.202 1.00 97.38 166 THR A N 1
ATOM 1183 C CA . THR A 1 166 ? 19.686 2.726 6.916 1.00 97.38 166 THR A CA 1
ATOM 1184 C C . THR A 1 166 ? 20.618 2.071 5.914 1.00 97.38 166 THR A C 1
ATOM 1186 O O . THR A 1 166 ? 20.167 1.627 4.862 1.00 97.38 166 THR A O 1
ATOM 1189 N N . ASP A 1 167 ? 21.918 2.071 6.215 1.00 96.44 167 ASP A N 1
ATOM 1190 C CA . ASP A 1 167 ? 22.972 1.551 5.334 1.00 96.44 167 ASP A CA 1
ATOM 1191 C C . ASP A 1 167 ? 22.892 2.099 3.893 1.00 96.44 167 ASP A C 1
ATOM 1193 O O . ASP A 1 167 ? 23.105 1.383 2.919 1.00 96.44 167 ASP A O 1
ATOM 1197 N N . GLY A 1 168 ? 22.549 3.387 3.757 1.00 96.56 168 GLY A N 1
ATOM 1198 C CA . GLY A 1 168 ? 22.410 4.081 2.472 1.00 96.56 168 GLY A CA 1
ATOM 1199 C C . GLY A 1 168 ? 21.132 3.757 1.691 1.00 96.56 168 GLY A C 1
ATOM 1200 O O . GLY A 1 168 ? 20.994 4.189 0.554 1.00 96.56 168 GLY A O 1
ATOM 1201 N N . VAL A 1 169 ? 20.187 3.006 2.265 1.00 98.38 169 VAL A N 1
ATOM 1202 C CA . VAL A 1 169 ? 18.895 2.689 1.638 1.00 98.38 169 VAL A CA 1
ATOM 1203 C C . VAL A 1 169 ? 17.793 3.502 2.299 1.00 98.38 169 VAL A C 1
ATOM 1205 O O . VAL A 1 169 ? 17.553 3.376 3.502 1.00 98.38 169 VAL A O 1
ATOM 1208 N N . THR A 1 170 ? 17.077 4.303 1.510 1.00 98.56 170 THR A N 1
ATOM 1209 C CA . THR A 1 170 ? 15.923 5.065 2.003 1.00 98.56 170 THR A CA 1
ATOM 1210 C C . THR A 1 170 ? 14.641 4.236 1.944 1.00 98.56 170 THR A C 1
ATOM 1212 O O . THR A 1 170 ? 14.254 3.712 0.897 1.00 98.56 170 THR A O 1
ATOM 1215 N N . THR A 1 171 ? 13.926 4.173 3.067 1.00 98.50 171 THR A N 1
ATOM 1216 C CA . THR A 1 171 ? 12.587 3.583 3.161 1.00 98.50 171 THR A CA 1
ATOM 1217 C C . THR A 1 171 ? 11.573 4.574 3.717 1.00 98.50 171 THR A C 1
ATOM 1219 O O . THR A 1 171 ? 11.897 5.429 4.537 1.00 98.50 171 THR A O 1
ATOM 1222 N N . ILE A 1 172 ? 10.319 4.453 3.285 1.00 98.62 172 ILE A N 1
ATOM 1223 C CA . ILE A 1 172 ? 9.187 5.224 3.803 1.00 98.62 172 ILE A CA 1
ATOM 1224 C C . ILE A 1 172 ? 8.086 4.232 4.160 1.00 98.62 172 ILE A C 1
ATOM 1226 O O . ILE A 1 172 ? 7.514 3.572 3.293 1.00 98.62 172 ILE A O 1
ATOM 1230 N N . GLY A 1 173 ? 7.821 4.073 5.454 1.00 97.75 173 GLY A N 1
ATOM 1231 C CA . GLY A 1 173 ? 6.865 3.083 5.952 1.00 97.75 173 GLY A CA 1
ATOM 1232 C C . GLY A 1 173 ? 7.188 1.648 5.521 1.00 97.75 173 GLY A C 1
ATOM 1233 O O . GLY A 1 173 ? 6.285 0.888 5.164 1.00 97.75 173 GLY A O 1
ATOM 1234 N N . GLY A 1 174 ? 8.476 1.297 5.484 1.00 97.38 174 GLY A N 1
ATOM 1235 C CA . GLY A 1 174 ? 8.966 -0.011 5.039 1.00 97.38 174 GLY A CA 1
ATOM 1236 C C . GLY A 1 174 ? 9.009 -0.203 3.518 1.00 97.38 174 GLY A C 1
ATOM 1237 O O . GLY A 1 174 ? 9.420 -1.263 3.054 1.00 97.38 174 GLY A O 1
ATOM 1238 N N . VAL A 1 175 ? 8.610 0.795 2.721 1.00 98.50 175 VAL A N 1
ATOM 1239 C CA . VAL A 1 175 ? 8.744 0.764 1.257 1.00 98.50 175 VAL A CA 1
ATOM 1240 C C . VAL A 1 175 ? 10.066 1.406 0.858 1.00 98.50 175 VAL A C 1
ATOM 1242 O O . VAL A 1 175 ? 10.275 2.585 1.127 1.00 98.50 175 VAL A O 1
ATOM 1245 N N . ILE A 1 176 ? 10.942 0.654 0.189 1.00 98.44 176 ILE A N 1
ATOM 1246 C CA . ILE A 1 176 ? 12.169 1.202 -0.407 1.00 98.44 176 ILE A CA 1
ATOM 1247 C C . ILE A 1 176 ? 11.784 2.154 -1.542 1.00 98.44 176 ILE A C 1
ATOM 1249 O O . ILE A 1 176 ? 11.106 1.735 -2.487 1.00 98.44 176 ILE A O 1
ATOM 1253 N N . ILE A 1 177 ? 12.236 3.404 -1.476 1.00 98.00 177 ILE A N 1
ATOM 1254 C CA . ILE A 1 177 ? 12.051 4.384 -2.549 1.00 98.00 177 ILE A CA 1
ATOM 1255 C C . ILE A 1 177 ? 13.364 4.553 -3.310 1.00 98.00 177 ILE A C 1
ATOM 1257 O O . ILE A 1 177 ? 14.401 4.820 -2.714 1.00 98.00 177 ILE A O 1
ATOM 1261 N N . VAL A 1 178 ? 13.305 4.376 -4.630 1.00 97.94 178 VAL A N 1
ATOM 1262 C CA . VAL A 1 178 ? 14.421 4.625 -5.547 1.00 97.94 178 VAL A CA 1
ATOM 1263 C C . VAL A 1 178 ? 13.877 5.423 -6.718 1.00 97.94 178 VAL A C 1
ATOM 1265 O O . VAL A 1 178 ? 12.899 5.026 -7.355 1.00 97.94 178 VAL A O 1
ATOM 1268 N N . ASN A 1 179 ? 14.468 6.582 -6.963 1.00 96.38 179 ASN A N 1
ATOM 1269 C CA . ASN A 1 179 ? 14.128 7.478 -8.064 1.00 96.38 179 ASN A CA 1
ATOM 1270 C C . ASN A 1 179 ? 15.309 8.436 -8.288 1.00 96.38 179 ASN A C 1
ATOM 1272 O O . ASN A 1 179 ? 16.413 8.169 -7.833 1.00 96.38 179 ASN A O 1
ATOM 1276 N N . ARG A 1 180 ? 15.114 9.573 -8.962 1.00 93.56 180 ARG A N 1
ATOM 1277 C CA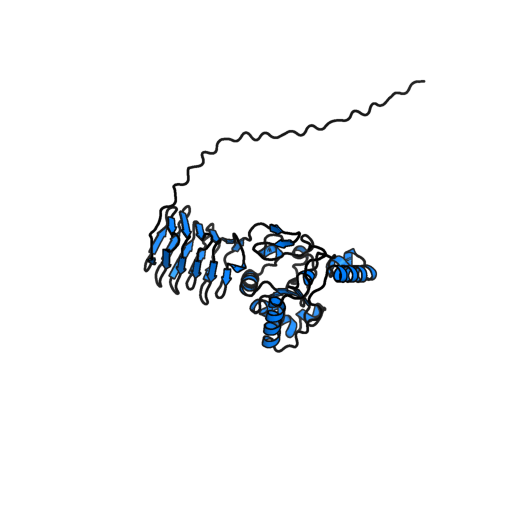 . ARG A 1 180 ? 16.195 10.553 -9.186 1.00 93.56 180 ARG A CA 1
ATOM 1278 C C . ARG A 1 180 ? 16.720 11.236 -7.915 1.00 93.56 180 ARG A C 1
ATOM 1280 O O . ARG A 1 180 ? 17.810 11.792 -7.942 1.00 93.56 180 ARG A O 1
ATOM 1287 N N . GLN A 1 181 ? 15.944 11.232 -6.835 1.00 95.19 181 GLN A N 1
ATOM 1288 C CA . GLN A 1 181 ? 16.305 11.842 -5.556 1.00 95.19 181 GLN A CA 1
ATOM 1289 C C . GLN A 1 181 ? 16.920 10.830 -4.585 1.00 95.19 181 GLN A C 1
ATOM 1291 O O . GLN A 1 181 ? 17.823 11.191 -3.840 1.00 95.19 181 GLN A O 1
ATOM 1296 N N . PHE A 1 182 ? 16.424 9.592 -4.587 1.00 97.69 182 PHE A N 1
ATOM 1297 C CA . PHE A 1 182 ? 16.841 8.535 -3.669 1.00 97.69 182 PHE A CA 1
ATOM 1298 C C . PHE A 1 182 ? 17.577 7.441 -4.441 1.00 97.69 182 PHE A C 1
ATOM 1300 O O . PHE A 1 182 ? 16.983 6.797 -5.310 1.00 97.69 182 PHE A O 1
ATOM 1307 N N . ASP A 1 183 ? 18.859 7.251 -4.143 1.00 97.88 183 ASP A N 1
ATOM 1308 C CA . ASP A 1 183 ? 19.712 6.226 -4.731 1.00 97.88 183 ASP A CA 1
ATOM 1309 C C . ASP A 1 183 ? 19.873 4.997 -3.825 1.00 97.88 183 ASP A C 1
ATOM 1311 O O . ASP A 1 183 ? 19.355 4.920 -2.709 1.00 97.88 183 ASP A O 1
ATOM 1315 N N . LEU A 1 184 ? 20.562 3.993 -4.361 1.00 98.62 184 LEU A N 1
ATOM 1316 C CA . LEU A 1 184 ? 20.954 2.778 -3.668 1.00 98.62 184 LEU A CA 1
ATOM 1317 C C . LEU A 1 184 ? 22.478 2.653 -3.605 1.00 98.62 184 LEU A C 1
ATOM 1319 O O . LEU A 1 184 ? 23.164 3.000 -4.577 1.00 98.62 184 LEU A O 1
ATOM 1323 N N . PRO A 1 185 ? 23.010 2.034 -2.533 1.00 98.38 185 PRO A N 1
ATOM 1324 C CA . PRO A 1 185 ? 24.412 1.661 -2.449 1.00 98.38 185 PRO A CA 1
ATOM 1325 C C . PRO A 1 185 ? 24.837 0.807 -3.638 1.00 98.38 185 PRO A C 1
ATOM 1327 O O . PRO A 1 185 ? 24.072 0.011 -4.182 1.00 98.38 185 PRO A O 1
ATOM 1330 N N . LYS A 1 186 ? 26.100 0.938 -4.032 1.00 98.06 186 LYS A N 1
ATOM 1331 C CA . LYS A 1 186 ? 26.669 0.241 -5.189 1.00 98.06 186 LYS A CA 1
ATOM 1332 C C . LYS A 1 186 ? 26.543 -1.290 -5.117 1.00 98.06 186 LYS A C 1
ATOM 1334 O O . LYS A 1 186 ? 26.434 -1.951 -6.148 1.00 98.06 186 LYS A O 1
ATOM 1339 N N . ASP A 1 187 ? 26.621 -1.838 -3.917 1.00 97.12 187 ASP A N 1
ATOM 1340 C CA . ASP A 1 187 ? 26.582 -3.262 -3.593 1.00 97.12 187 ASP A CA 1
ATOM 1341 C C . ASP A 1 187 ? 25.186 -3.753 -3.181 1.00 97.12 187 ASP A C 1
ATOM 1343 O O . ASP A 1 187 ? 25.028 -4.922 -2.834 1.00 97.12 187 ASP A O 1
ATOM 1347 N N . TYR A 1 188 ? 24.163 -2.896 -3.256 1.00 97.88 188 TYR A N 1
ATOM 1348 C CA . TYR A 1 188 ? 22.799 -3.282 -2.921 1.00 97.88 188 TYR A CA 1
ATOM 1349 C C . TYR A 1 188 ? 22.177 -4.195 -3.986 1.00 97.88 188 TYR A C 1
ATOM 1351 O O . TYR A 1 188 ? 22.133 -3.837 -5.170 1.00 97.88 188 TYR A O 1
ATOM 1359 N N . GLY A 1 189 ? 21.614 -5.313 -3.520 1.00 95.75 189 GLY A N 1
ATOM 1360 C CA . GLY A 1 189 ? 20.840 -6.274 -4.305 1.00 95.75 189 GLY A CA 1
ATOM 1361 C C . GLY A 1 189 ? 21.697 -7.282 -5.077 1.00 95.75 189 GLY A C 1
ATOM 1362 O O . GLY A 1 189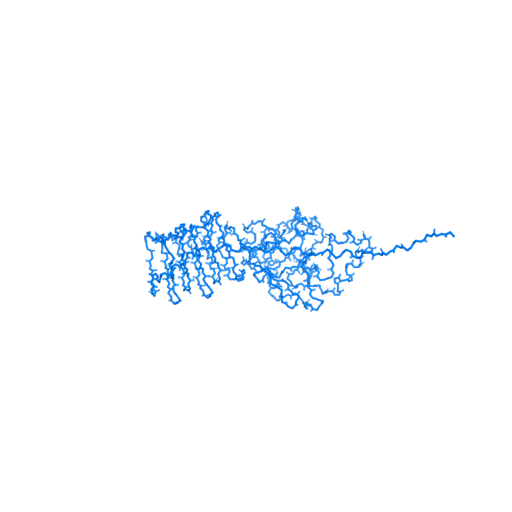 ? 22.783 -6.975 -5.564 1.00 95.75 189 GLY A O 1
ATOM 1363 N N . ASP A 1 190 ? 21.182 -8.501 -5.219 1.00 96.69 190 ASP A N 1
ATOM 1364 C CA . ASP A 1 190 ? 21.858 -9.629 -5.873 1.00 96.69 190 ASP A CA 1
ATOM 1365 C C . ASP A 1 190 ? 20.952 -10.432 -6.830 1.00 96.69 190 ASP A C 1
ATOM 1367 O O . ASP A 1 190 ? 21.413 -11.360 -7.499 1.00 96.69 190 ASP A O 1
ATOM 1371 N N . GLY A 1 191 ? 19.680 -10.052 -6.965 1.00 98.00 191 GLY A N 1
ATOM 1372 C CA . GLY A 1 191 ? 18.705 -10.752 -7.793 1.00 98.00 191 GLY A CA 1
ATOM 1373 C C . GLY A 1 191 ? 17.301 -10.167 -7.674 1.00 98.00 191 GLY A C 1
ATOM 1374 O O . GLY A 1 191 ? 17.074 -9.195 -6.957 1.00 98.00 191 GLY A O 1
ATOM 1375 N N . LEU A 1 192 ? 16.345 -10.748 -8.407 1.00 98.19 192 LEU A N 1
ATOM 1376 C CA . LEU A 1 192 ? 14.931 -10.534 -8.085 1.00 98.19 192 LEU A CA 1
ATOM 1377 C C . LEU A 1 192 ? 14.648 -11.205 -6.743 1.00 98.19 192 LEU A C 1
ATOM 1379 O O . LEU A 1 192 ? 15.123 -12.317 -6.521 1.00 98.19 192 LEU A O 1
ATOM 1383 N N . THR A 1 193 ? 13.850 -10.573 -5.884 1.00 98.50 193 THR A N 1
ATOM 1384 C CA . THR A 1 193 ? 13.461 -11.233 -4.632 1.00 98.50 193 THR A CA 1
ATOM 1385 C C . THR A 1 193 ? 12.521 -12.405 -4.913 1.00 98.50 193 THR A C 1
ATOM 1387 O O . THR A 1 193 ? 11.734 -12.374 -5.870 1.00 98.50 193 THR A O 1
ATOM 1390 N N . ASP A 1 194 ? 12.557 -13.424 -4.055 1.00 98.50 194 ASP A N 1
ATOM 1391 C CA . ASP A 1 194 ? 11.697 -14.604 -4.181 1.00 98.50 194 ASP A CA 1
ATOM 1392 C C . ASP A 1 194 ? 10.210 -14.229 -4.158 1.00 98.50 194 ASP A C 1
ATOM 1394 O O . ASP A 1 194 ? 9.407 -14.791 -4.909 1.00 98.50 194 ASP A O 1
ATOM 1398 N N . GLU A 1 195 ? 9.824 -13.244 -3.343 1.00 98.12 195 GLU A N 1
ATOM 1399 C CA . GLU A 1 195 ? 8.451 -12.744 -3.267 1.00 98.12 195 GLU A CA 1
ATOM 1400 C C . GLU A 1 195 ? 8.031 -12.068 -4.567 1.00 98.12 195 GLU A C 1
ATOM 1402 O O . GLU A 1 195 ? 6.925 -12.311 -5.051 1.00 98.12 195 GLU A O 1
ATOM 1407 N N . THR A 1 196 ? 8.918 -11.253 -5.141 1.00 98.69 196 THR A N 1
ATOM 1408 C CA . THR A 1 196 ? 8.677 -10.537 -6.395 1.00 98.69 196 THR A CA 1
ATOM 1409 C C . THR A 1 196 ? 8.492 -11.527 -7.538 1.00 98.69 196 THR A C 1
ATOM 1411 O O . THR A 1 196 ? 7.501 -11.462 -8.266 1.00 98.69 196 THR A O 1
ATOM 1414 N N . TYR A 1 197 ? 9.395 -12.502 -7.668 1.00 98.69 197 TYR A N 1
ATOM 1415 C CA . TYR A 1 197 ? 9.296 -13.512 -8.718 1.00 98.69 197 TYR A CA 1
ATOM 1416 C C . TYR A 1 197 ? 8.071 -14.421 -8.527 1.00 98.69 197 TYR A C 1
ATOM 1418 O O . TYR A 1 197 ? 7.327 -14.679 -9.473 1.00 98.69 197 TYR A O 1
ATOM 1426 N N . SER A 1 198 ? 7.783 -14.835 -7.290 1.00 98.69 198 SER A N 1
ATOM 1427 C CA . SER A 1 198 ? 6.593 -15.634 -6.969 1.00 98.69 198 SER A CA 1
ATOM 1428 C C . SER A 1 198 ? 5.285 -14.893 -7.254 1.00 98.69 198 SER A C 1
ATOM 1430 O O . SER A 1 198 ? 4.301 -15.507 -7.673 1.00 98.69 198 SER A O 1
ATOM 1432 N N . ALA A 1 199 ? 5.239 -13.583 -7.007 1.00 98.75 199 ALA A N 1
ATOM 1433 C CA . ALA A 1 199 ? 4.094 -12.744 -7.337 1.00 98.75 199 ALA A CA 1
ATOM 1434 C C . ALA A 1 199 ? 3.925 -12.597 -8.853 1.00 98.75 199 ALA A C 1
ATOM 1436 O O . ALA A 1 199 ? 2.808 -12.725 -9.356 1.00 98.75 199 ALA A O 1
ATOM 1437 N N . TYR A 1 200 ? 5.027 -12.401 -9.580 1.00 98.69 200 TYR A N 1
ATOM 1438 C CA . TYR A 1 200 ? 5.033 -12.346 -11.040 1.00 98.69 200 TYR A CA 1
ATOM 1439 C C . TYR A 1 200 ? 4.475 -13.631 -11.663 1.00 98.69 200 TYR A C 1
ATOM 1441 O O . TYR A 1 200 ? 3.610 -13.551 -12.530 1.00 98.69 200 TYR A O 1
ATOM 1449 N N . LEU A 1 201 ? 4.890 -14.812 -11.186 1.00 98.62 201 LEU A N 1
ATOM 1450 C CA . LEU A 1 201 ? 4.379 -16.085 -11.707 1.00 98.62 201 LEU A CA 1
ATOM 1451 C C . LEU A 1 201 ? 2.853 -16.179 -11.569 1.00 98.62 201 LEU A C 1
ATOM 1453 O O . LEU A 1 201 ? 2.171 -16.544 -12.521 1.00 98.62 201 LEU A O 1
ATOM 1457 N N . LYS A 1 202 ? 2.303 -15.765 -10.419 1.00 98.75 202 LYS A N 1
ATOM 1458 C CA . LYS A 1 202 ? 0.847 -15.725 -10.202 1.00 98.75 202 LYS A CA 1
ATOM 1459 C C . LYS A 1 202 ? 0.150 -14.743 -11.143 1.00 98.75 202 LYS A C 1
ATOM 1461 O O . LYS A 1 202 ? -0.915 -15.067 -11.657 1.00 98.75 202 LYS A O 1
ATOM 1466 N N . MET A 1 203 ? 0.741 -13.565 -11.349 1.00 98.56 203 MET A N 1
ATOM 1467 C CA . MET A 1 203 ? 0.213 -12.544 -12.256 1.00 98.56 203 MET A CA 1
ATOM 1468 C C . MET A 1 203 ? 0.177 -13.056 -13.697 1.00 98.56 203 MET A C 1
ATOM 1470 O O . MET A 1 203 ? -0.875 -13.009 -14.330 1.00 98.56 203 MET A O 1
ATOM 1474 N N . ARG A 1 204 ? 1.298 -13.601 -14.187 1.00 98.38 204 ARG A N 1
ATOM 1475 C CA . ARG A 1 204 ? 1.406 -14.188 -15.526 1.00 98.38 204 ARG A CA 1
ATOM 1476 C C . ARG A 1 204 ? 0.368 -15.282 -15.725 1.00 98.38 204 ARG A C 1
ATOM 1478 O O . ARG A 1 204 ? -0.421 -15.199 -16.663 1.00 98.38 204 ARG A O 1
ATOM 1485 N N . ASP A 1 205 ? 0.332 -16.264 -14.828 1.00 98.25 205 ASP A N 1
ATOM 1486 C CA . ASP A 1 205 ? -0.552 -17.423 -14.958 1.00 98.25 205 ASP A CA 1
ATOM 1487 C C . ASP A 1 205 ? -2.038 -17.011 -14.966 1.00 98.25 205 ASP A C 1
ATOM 1489 O O . ASP A 1 205 ? -2.840 -17.585 -15.702 1.00 98.25 205 ASP A O 1
ATOM 1493 N N . ALA A 1 206 ? -2.414 -15.987 -14.193 1.00 98.38 206 ALA A N 1
ATOM 1494 C CA . ALA A 1 206 ? -3.783 -15.477 -14.158 1.00 98.38 206 ALA A CA 1
ATOM 1495 C C . ALA A 1 206 ? -4.157 -14.592 -15.358 1.00 98.38 206 ALA A C 1
ATOM 1497 O O . ALA A 1 206 ? -5.342 -14.433 -15.654 1.00 98.38 206 ALA A O 1
ATOM 1498 N N . SER A 1 207 ? -3.169 -14.013 -16.041 1.00 97.81 207 SER A N 1
ATOM 1499 C CA . SER A 1 207 ? -3.396 -13.114 -17.172 1.00 97.81 207 SER A CA 1
ATOM 1500 C C . SER A 1 207 ? -3.823 -13.825 -18.453 1.00 97.81 207 SER A C 1
ATOM 1502 O O . SER A 1 207 ? -4.537 -13.249 -19.271 1.00 97.81 207 SER A O 1
ATOM 1504 N N . GLY A 1 208 ? -3.378 -15.073 -18.637 1.00 97.38 208 GLY A N 1
ATOM 1505 C CA . GLY A 1 208 ? -3.524 -15.802 -19.897 1.00 97.38 208 GLY A CA 1
ATOM 1506 C C . GLY A 1 208 ? -2.611 -15.311 -21.034 1.00 97.38 208 GLY A C 1
ATOM 1507 O O . GLY A 1 208 ? -2.737 -15.815 -22.149 1.00 97.38 208 GLY A O 1
ATOM 1508 N N . TYR A 1 209 ? -1.701 -14.368 -20.770 1.00 97.56 209 TYR A N 1
ATOM 1509 C CA . TYR A 1 209 ? -0.661 -13.900 -21.692 1.00 97.56 209 TYR A CA 1
ATOM 1510 C C . TYR A 1 209 ? 0.720 -14.456 -21.304 1.00 97.56 209 TYR A C 1
ATOM 1512 O O . TYR A 1 209 ? 0.899 -14.998 -20.213 1.00 97.56 209 TYR A O 1
ATOM 1520 N N . ASP A 1 210 ? 1.708 -14.318 -22.194 1.00 93.81 2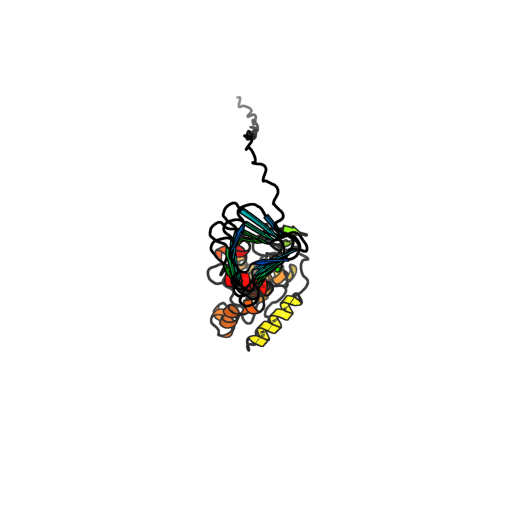10 ASP A N 1
ATOM 1521 C CA . ASP A 1 210 ? 3.075 -14.812 -21.957 1.00 93.81 210 ASP A CA 1
ATOM 1522 C C . ASP A 1 210 ? 3.812 -14.009 -20.867 1.00 93.81 210 ASP A C 1
ATOM 1524 O O . ASP A 1 210 ? 4.542 -14.587 -20.063 1.00 93.81 210 ASP A O 1
ATOM 1528 N N . MET A 1 211 ? 3.584 -12.688 -20.800 1.00 96.25 211 MET A N 1
ATOM 1529 C CA . MET A 1 211 ? 4.206 -11.757 -19.846 1.00 96.25 211 MET A CA 1
ATOM 1530 C C . MET A 1 211 ? 5.712 -11.959 -19.662 1.00 96.25 211 MET A C 1
ATOM 1532 O O . MET A 1 211 ? 6.210 -11.953 -18.539 1.00 96.25 211 MET A O 1
ATOM 1536 N N . SER A 1 212 ? 6.462 -12.154 -20.746 1.00 97.19 212 SER A N 1
ATOM 1537 C CA . SER A 1 212 ? 7.890 -12.462 -20.654 1.00 97.19 212 SER A CA 1
ATOM 1538 C C . SER A 1 212 ? 8.665 -11.361 -19.918 1.00 97.19 212 SER A C 1
ATOM 1540 O O . SER A 1 212 ? 8.549 -10.186 -20.272 1.00 97.19 212 SER A O 1
ATOM 1542 N N . ILE A 1 213 ? 9.514 -11.722 -18.951 1.00 98.19 213 ILE A N 1
ATOM 1543 C CA . ILE A 1 213 ? 10.436 -10.761 -18.326 1.00 98.19 213 ILE A CA 1
ATOM 1544 C C . ILE A 1 213 ? 11.519 -10.387 -19.343 1.00 98.19 213 ILE A C 1
ATOM 1546 O O . ILE A 1 213 ? 12.363 -11.212 -19.694 1.00 98.19 213 ILE A O 1
ATOM 1550 N N . VAL A 1 214 ? 11.525 -9.125 -19.771 1.00 97.81 214 VAL A N 1
ATOM 1551 C CA . VAL A 1 214 ? 12.573 -8.560 -20.635 1.00 97.81 214 VAL A CA 1
ATOM 1552 C C . VAL A 1 214 ? 13.788 -8.158 -19.799 1.00 97.81 214 VAL A C 1
ATOM 1554 O O . VAL A 1 214 ? 14.931 -8.412 -20.177 1.00 97.81 214 VAL A O 1
ATOM 1557 N N . SER A 1 215 ? 13.546 -7.549 -18.636 1.00 97.62 215 SER A N 1
ATOM 1558 C CA . SER A 1 215 ? 14.589 -7.140 -17.694 1.00 97.62 215 SER A CA 1
ATOM 1559 C C . SER A 1 215 ? 14.074 -7.232 -16.262 1.00 97.62 215 SER A C 1
ATOM 1561 O O . SER A 1 215 ? 13.174 -6.493 -15.886 1.00 97.62 215 SER A O 1
ATOM 1563 N N . GLY A 1 216 ? 14.666 -8.110 -15.452 1.00 97.88 216 GLY A N 1
ATOM 1564 C CA . GLY A 1 216 ? 14.436 -8.174 -14.004 1.00 97.88 216 GLY A CA 1
ATOM 1565 C C . GLY A 1 216 ? 15.471 -7.349 -13.240 1.00 97.88 216 GLY A C 1
ATOM 1566 O O . GLY A 1 216 ? 15.708 -6.186 -13.565 1.00 97.88 216 GLY A O 1
ATOM 1567 N N . PHE A 1 217 ? 16.137 -7.975 -12.269 1.00 98.56 217 PHE A N 1
ATOM 1568 C CA . PHE A 1 217 ? 17.211 -7.343 -11.506 1.00 98.56 217 PHE A CA 1
ATOM 1569 C C . PHE A 1 217 ? 18.365 -6.849 -12.388 1.00 98.56 217 PHE A C 1
ATOM 1571 O O . PHE A 1 217 ? 18.811 -7.516 -13.333 1.00 98.56 217 PHE A O 1
ATOM 1578 N N . ARG A 1 218 ? 18.886 -5.673 -12.034 1.00 98.38 218 ARG A N 1
ATOM 1579 C CA . ARG A 1 218 ? 20.037 -5.057 -12.687 1.00 98.38 218 ARG A CA 1
ATOM 1580 C C . ARG A 1 218 ? 20.935 -4.420 -11.634 1.00 98.38 218 ARG A C 1
ATOM 1582 O O . ARG A 1 218 ? 20.560 -3.427 -11.024 1.00 98.38 218 ARG A O 1
ATOM 1589 N N . SER A 1 219 ? 22.126 -4.986 -11.451 1.00 98.50 219 SER A N 1
ATOM 1590 C CA . SER A 1 219 ? 23.114 -4.455 -10.509 1.00 98.50 219 SER A CA 1
ATOM 1591 C C . SER A 1 219 ? 23.574 -3.047 -10.891 1.00 98.50 219 SER A C 1
ATOM 1593 O O . SER A 1 219 ? 23.490 -2.648 -12.059 1.00 98.50 219 SER A O 1
ATOM 1595 N N . TYR A 1 220 ? 24.149 -2.334 -9.923 1.00 98.56 220 TYR A N 1
ATOM 1596 C CA . TYR A 1 220 ? 24.730 -1.007 -10.125 1.00 98.56 220 TYR A CA 1
ATOM 1597 C C . TYR A 1 220 ? 25.689 -0.956 -11.325 1.00 98.56 220 TYR A C 1
ATOM 1599 O O . TYR A 1 220 ? 25.563 -0.095 -12.191 1.00 98.56 220 TYR A O 1
ATOM 1607 N N . GLU A 1 221 ? 26.631 -1.903 -11.424 1.00 98.19 221 GLU A N 1
ATOM 1608 C CA . GLU A 1 221 ? 27.625 -1.923 -12.511 1.00 98.19 221 GLU A CA 1
ATOM 1609 C C . GLU A 1 221 ? 26.985 -2.159 -13.882 1.00 98.19 221 GLU A C 1
ATOM 1611 O O . GLU A 1 221 ? 27.367 -1.534 -14.876 1.00 98.19 221 GLU A O 1
ATOM 1616 N N . LYS A 1 222 ? 25.953 -3.008 -13.945 1.00 97.62 222 LYS A N 1
ATOM 1617 C CA . LYS A 1 222 ? 25.195 -3.211 -15.181 1.00 97.62 222 LYS A CA 1
ATOM 1618 C C . LYS A 1 222 ? 24.392 -1.960 -15.542 1.00 97.62 222 LYS A C 1
ATOM 1620 O O . LYS A 1 222 ? 24.342 -1.602 -16.719 1.00 97.62 222 LYS A O 1
ATOM 1625 N N . GLN A 1 223 ? 23.805 -1.270 -14.561 1.00 98.25 223 GLN A N 1
ATOM 1626 C CA . GLN A 1 223 ? 23.114 0.000 -14.792 1.00 98.25 223 GLN A CA 1
ATOM 1627 C C . GLN A 1 223 ? 24.085 1.083 -15.273 1.00 98.25 223 GLN A C 1
ATOM 1629 O O . GLN A 1 223 ? 23.767 1.794 -16.220 1.00 98.25 223 GLN A O 1
ATOM 1634 N N . LYS A 1 224 ? 25.296 1.156 -14.712 1.00 98.00 224 LYS A N 1
ATOM 1635 C CA . LYS A 1 224 ? 26.346 2.087 -15.145 1.00 98.00 224 LYS A CA 1
ATOM 1636 C C . LYS A 1 224 ? 26.704 1.892 -16.619 1.00 98.00 224 LYS A C 1
ATOM 1638 O O . LYS A 1 224 ? 26.742 2.862 -17.372 1.00 98.00 224 LYS A O 1
ATOM 1643 N N . ALA A 1 225 ? 26.921 0.647 -17.045 1.00 97.56 225 ALA A N 1
ATOM 1644 C CA . ALA A 1 225 ? 27.180 0.331 -18.449 1.00 97.56 225 ALA A CA 1
ATOM 1645 C C . ALA A 1 225 ? 25.970 0.648 -19.349 1.00 97.56 225 ALA A C 1
ATOM 1647 O O . ALA A 1 225 ? 26.137 1.201 -20.434 1.00 97.56 225 ALA A O 1
ATOM 1648 N N . THR A 1 226 ? 24.755 0.347 -18.880 1.00 95.94 226 THR A N 1
ATOM 1649 C CA . THR A 1 226 ? 23.501 0.623 -19.605 1.00 95.94 226 THR A CA 1
ATOM 1650 C C . THR A 1 226 ? 23.299 2.122 -19.818 1.00 95.94 226 THR A C 1
ATOM 1652 O O . THR A 1 226 ? 23.006 2.554 -20.930 1.00 95.94 226 THR A O 1
ATOM 1655 N N . PHE A 1 227 ? 23.497 2.930 -18.776 1.00 96.94 227 PHE A N 1
ATOM 1656 C CA . PHE A 1 227 ? 23.391 4.381 -18.868 1.00 96.94 227 PHE A CA 1
ATOM 1657 C C . PHE A 1 227 ? 24.451 4.963 -19.807 1.00 96.94 227 PHE A C 1
ATOM 1659 O O . PHE A 1 227 ? 24.116 5.746 -20.690 1.00 96.94 227 PHE A O 1
ATOM 1666 N N . ALA A 1 228 ? 25.711 4.531 -19.678 1.00 97.12 228 ALA A N 1
ATOM 1667 C CA . ALA A 1 228 ? 26.791 4.983 -20.555 1.00 97.12 228 ALA A CA 1
ATOM 1668 C C . ALA A 1 228 ? 26.520 4.670 -22.037 1.00 97.12 228 ALA A C 1
ATOM 1670 O O . ALA A 1 228 ? 26.805 5.497 -22.900 1.00 97.12 228 ALA A O 1
ATOM 1671 N N . TYR A 1 229 ? 25.939 3.503 -22.331 1.00 96.44 229 TYR A N 1
ATOM 1672 C CA . TYR A 1 229 ? 25.536 3.134 -23.686 1.00 96.44 229 TYR A CA 1
ATOM 1673 C C . TYR A 1 229 ? 24.482 4.096 -24.246 1.00 96.44 229 TYR A C 1
ATOM 1675 O O . TYR A 1 229 ? 24.701 4.685 -25.302 1.00 96.44 229 TYR A O 1
ATOM 1683 N N . TRP A 1 230 ? 23.385 4.331 -23.526 1.00 94.94 230 TRP A N 1
ATOM 1684 C CA . TRP A 1 230 ? 22.325 5.232 -23.993 1.00 94.94 230 TRP A CA 1
ATOM 1685 C C . TRP A 1 230 ? 22.785 6.688 -24.091 1.00 94.94 230 TRP A C 1
ATOM 1687 O O . TRP A 1 230 ? 22.503 7.362 -25.080 1.00 94.94 230 TRP A O 1
ATOM 1697 N N . ALA A 1 231 ? 23.590 7.146 -23.131 1.00 96.00 231 ALA A N 1
ATOM 1698 C CA . ALA A 1 231 ? 24.207 8.465 -23.174 1.00 96.00 231 ALA A CA 1
ATOM 1699 C C . ALA A 1 231 ? 25.142 8.640 -24.384 1.00 96.00 231 ALA A C 1
ATOM 1701 O O . ALA A 1 231 ? 25.269 9.751 -24.892 1.00 96.00 231 ALA A O 1
ATOM 1702 N N . SER A 1 232 ? 25.777 7.564 -24.867 1.00 97.25 232 SER A N 1
ATOM 1703 C CA . SER A 1 232 ? 26.619 7.615 -26.071 1.00 97.25 232 SER A CA 1
ATOM 1704 C C . SER A 1 232 ? 25.820 7.739 -27.374 1.00 97.25 232 SER A C 1
ATOM 1706 O O . SER A 1 232 ? 26.367 8.210 -28.368 1.00 97.25 232 SER A O 1
ATOM 1708 N N . ILE A 1 233 ? 24.545 7.330 -27.371 1.00 95.69 233 ILE A N 1
ATOM 1709 C CA . ILE A 1 233 ? 23.660 7.353 -28.545 1.00 95.69 233 ILE A CA 1
ATOM 1710 C C . ILE A 1 233 ? 22.877 8.665 -28.608 1.00 95.69 233 ILE A C 1
ATOM 1712 O O . ILE A 1 233 ? 22.933 9.357 -29.622 1.00 95.69 233 ILE A O 1
ATOM 1716 N N . ASP A 1 234 ? 22.188 9.020 -27.522 1.00 95.00 234 ASP A N 1
ATOM 1717 C CA . ASP A 1 234 ? 21.216 10.125 -27.506 1.00 95.00 234 ASP A CA 1
ATOM 1718 C C . ASP A 1 234 ? 21.697 11.349 -26.708 1.00 95.00 234 ASP A C 1
ATOM 1720 O O . ASP A 1 234 ? 21.033 12.385 -26.678 1.00 95.00 234 ASP A O 1
ATOM 1724 N N . GLY A 1 235 ? 22.860 11.249 -26.058 1.00 95.56 235 GLY A N 1
ATOM 1725 C CA . GLY A 1 235 ? 23.348 12.238 -25.101 1.00 95.56 235 GLY A CA 1
ATOM 1726 C C . GLY A 1 235 ? 22.838 11.979 -23.682 1.00 95.56 235 GLY A C 1
ATOM 1727 O O . GLY A 1 235 ? 21.760 11.425 -23.466 1.00 95.56 235 GLY A O 1
ATOM 1728 N N . ALA A 1 236 ? 23.631 12.384 -22.687 1.00 91.56 236 ALA A N 1
ATOM 1729 C CA . ALA A 1 236 ? 23.349 12.090 -21.282 1.00 91.56 236 ALA A CA 1
ATOM 1730 C C . ALA A 1 236 ? 22.010 12.673 -20.804 1.00 91.56 236 ALA A C 1
ATOM 1732 O O . ALA A 1 236 ? 21.275 11.975 -20.121 1.00 91.56 236 ALA A O 1
ATOM 1733 N N . GLU A 1 237 ? 21.668 13.905 -21.196 1.00 90.12 237 GLU A N 1
ATOM 1734 C CA . GLU A 1 237 ? 20.413 14.555 -20.784 1.00 90.12 237 GLU A CA 1
ATOM 1735 C C . GLU A 1 237 ? 19.172 13.807 -21.287 1.00 90.12 237 GLU A C 1
ATOM 1737 O O . GLU A 1 237 ? 18.204 13.650 -20.549 1.00 90.12 237 GLU A O 1
ATOM 1742 N N . VAL A 1 238 ? 19.205 13.308 -22.528 1.00 90.12 238 VAL A N 1
ATOM 1743 C CA . VAL A 1 238 ? 18.088 12.554 -23.116 1.00 90.12 238 VAL A CA 1
ATOM 1744 C C . VAL A 1 238 ? 18.020 11.155 -22.513 1.00 90.12 238 VAL A C 1
ATOM 1746 O O . VAL A 1 238 ? 16.941 10.721 -22.109 1.00 90.12 238 VAL A O 1
ATOM 1749 N N . ALA A 1 239 ? 19.163 10.473 -22.386 1.00 91.31 239 ALA A N 1
ATOM 1750 C CA . ALA A 1 239 ? 19.244 9.161 -21.750 1.00 91.31 239 ALA A CA 1
ATOM 1751 C C . ALA A 1 239 ? 18.717 9.195 -20.312 1.00 91.31 239 ALA A C 1
ATOM 1753 O O . ALA A 1 239 ? 18.040 8.267 -19.885 1.00 91.31 239 ALA A O 1
ATOM 1754 N N . ASP A 1 240 ? 18.954 10.285 -19.586 1.00 89.88 240 ASP A N 1
ATOM 1755 C CA . ASP A 1 240 ? 18.469 10.473 -18.222 1.00 89.88 240 ASP A CA 1
ATOM 1756 C C . ASP A 1 240 ? 16.938 10.571 -18.128 1.00 89.88 240 ASP A C 1
ATOM 1758 O O . ASP A 1 240 ? 16.419 10.547 -17.025 1.00 89.88 240 ASP A O 1
ATOM 1762 N N . THR A 1 241 ? 16.185 10.668 -19.237 1.00 86.50 241 THR A N 1
ATOM 1763 C CA . THR A 1 241 ? 14.702 10.701 -19.232 1.00 86.50 241 THR A CA 1
ATOM 1764 C C . THR A 1 241 ? 14.035 9.324 -19.281 1.00 86.50 241 THR A C 1
ATOM 1766 O O . THR A 1 241 ? 12.910 9.183 -18.799 1.00 86.50 241 THR A O 1
ATOM 1769 N N . TYR A 1 242 ? 14.710 8.325 -19.856 1.00 86.12 242 TYR A N 1
ATOM 1770 C CA . TYR A 1 242 ? 14.175 6.972 -20.085 1.00 86.12 242 TYR A CA 1
ATOM 1771 C C . TYR A 1 242 ? 15.100 5.855 -19.572 1.00 86.12 242 TYR A C 1
ATOM 1773 O O . TYR A 1 242 ? 14.752 4.679 -19.580 1.00 86.12 242 TYR A O 1
ATOM 1781 N N . SER A 1 243 ? 16.310 6.209 -19.156 1.00 91.88 243 SER A N 1
ATOM 1782 C CA . SER A 1 243 ? 17.236 5.368 -18.408 1.00 91.88 243 SER A CA 1
ATOM 1783 C C . SER A 1 243 ? 17.480 6.021 -17.048 1.00 91.88 243 SER A C 1
ATOM 1785 O O . SER A 1 243 ? 16.968 7.096 -16.754 1.00 91.88 243 SER A O 1
ATOM 1787 N N . ALA A 1 244 ? 18.276 5.371 -16.209 1.00 94.62 244 ALA A N 1
ATOM 1788 C CA . ALA A 1 244 ? 18.597 5.847 -14.871 1.00 94.62 244 ALA A CA 1
ATOM 1789 C C . ALA A 1 244 ? 20.110 5.917 -14.665 1.00 94.62 244 ALA A C 1
ATOM 1791 O O . ALA A 1 244 ? 20.853 5.051 -15.140 1.00 94.62 244 ALA A O 1
ATOM 1792 N N . GLN A 1 245 ? 20.571 6.893 -13.889 1.00 96.31 245 GLN A N 1
ATOM 1793 C CA . GLN A 1 245 ? 21.919 6.855 -13.325 1.00 96.31 245 GLN A CA 1
ATOM 1794 C C . GLN A 1 245 ? 22.103 5.576 -12.482 1.00 96.31 245 GLN A C 1
ATOM 1796 O O . GLN A 1 245 ? 21.133 5.058 -11.914 1.00 96.31 245 GLN A O 1
ATOM 1801 N N . PRO A 1 246 ? 23.323 5.021 -12.383 1.00 97.50 246 PRO A N 1
ATOM 1802 C CA . PRO A 1 246 ? 23.563 3.884 -11.499 1.00 97.50 246 PRO A CA 1
ATOM 1803 C C . PRO A 1 246 ? 23.255 4.268 -10.041 1.00 97.50 246 PRO A C 1
ATOM 1805 O O . PRO A 1 246 ? 23.605 5.361 -9.608 1.00 97.50 246 PRO A O 1
ATOM 1808 N N . GLY A 1 247 ? 22.563 3.390 -9.308 1.00 98.00 247 GLY A N 1
ATOM 1809 C CA . GLY A 1 247 ? 21.989 3.687 -7.987 1.00 98.00 247 GLY A CA 1
ATOM 1810 C C . GLY A 1 247 ? 20.546 4.206 -8.037 1.00 98.00 247 GLY A C 1
ATOM 1811 O O . GLY A 1 247 ? 19.788 3.958 -7.111 1.00 98.00 247 GLY A O 1
ATOM 1812 N N . HIS A 1 248 ? 20.112 4.824 -9.139 1.00 97.81 248 HIS A N 1
ATOM 1813 C CA . HIS A 1 248 ? 18.780 5.440 -9.266 1.00 97.81 248 HIS A CA 1
ATOM 1814 C C . HIS A 1 248 ? 17.756 4.584 -10.036 1.00 97.81 248 HIS A C 1
ATOM 1816 O O . HIS A 1 248 ? 16.655 5.044 -10.343 1.00 97.81 248 HIS A O 1
ATOM 1822 N N . SER A 1 249 ? 18.107 3.339 -10.374 1.00 98.00 249 SER A N 1
ATOM 1823 C CA . SER A 1 249 ? 17.216 2.408 -11.074 1.00 98.00 249 SER A CA 1
ATOM 1824 C C . SER A 1 249 ? 16.481 1.499 -10.096 1.00 98.00 249 SER A C 1
ATOM 1826 O O . SER A 1 249 ? 17.118 0.766 -9.337 1.00 98.00 249 SER A O 1
ATOM 1828 N N . GLU A 1 250 ? 15.149 1.439 -10.185 1.00 97.69 250 GLU A N 1
ATOM 1829 C CA . GLU A 1 250 ? 14.371 0.494 -9.374 1.00 97.69 250 GLU A CA 1
ATOM 1830 C C . GLU A 1 250 ? 14.732 -0.971 -9.657 1.00 97.69 250 GLU A C 1
ATOM 1832 O O . GLU A 1 250 ? 14.583 -1.805 -8.768 1.00 97.69 250 GLU A O 1
ATOM 1837 N N . HIS A 1 251 ? 15.279 -1.315 -10.829 1.00 98.62 251 HIS A N 1
ATOM 1838 C CA . HIS A 1 251 ? 15.737 -2.683 -11.11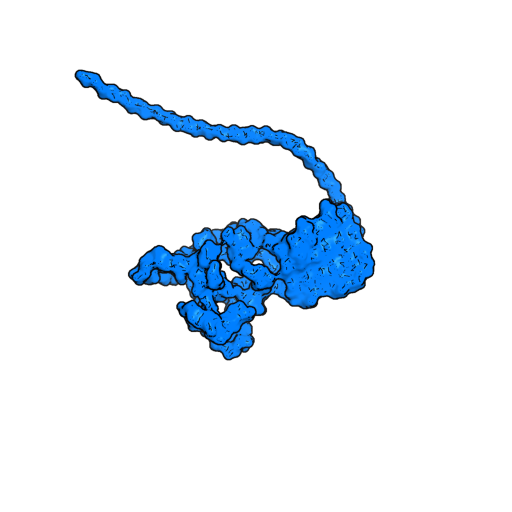1 1.00 98.62 251 HIS A CA 1
ATOM 1839 C C . HIS A 1 251 ? 16.814 -3.172 -10.135 1.00 98.62 251 HIS A C 1
ATOM 1841 O O . HIS A 1 251 ? 16.923 -4.377 -9.908 1.00 98.62 251 HIS A O 1
ATOM 1847 N N . GLN A 1 252 ? 17.596 -2.266 -9.540 1.00 98.75 252 GLN A N 1
ATOM 1848 C CA . GLN A 1 252 ? 18.603 -2.632 -8.546 1.00 98.75 252 GLN A CA 1
ATOM 1849 C C . GLN A 1 252 ? 17.967 -3.101 -7.226 1.00 98.75 252 GLN A C 1
ATOM 1851 O O . GLN A 1 252 ? 18.589 -3.839 -6.471 1.00 98.75 252 GLN A O 1
ATOM 1856 N N . THR A 1 253 ? 16.699 -2.762 -6.969 1.00 98.50 253 THR A N 1
ATOM 1857 C CA . THR A 1 253 ? 15.986 -3.240 -5.773 1.00 98.50 253 THR A CA 1
ATOM 1858 C C . THR A 1 253 ? 15.681 -4.738 -5.802 1.00 98.50 253 THR A C 1
ATOM 1860 O O . THR A 1 253 ? 15.358 -5.310 -4.767 1.00 98.50 253 THR A O 1
ATOM 1863 N N . GLY A 1 254 ? 15.681 -5.365 -6.985 1.00 98.62 254 GLY A N 1
ATOM 1864 C CA . GLY A 1 254 ? 15.133 -6.714 -7.153 1.00 98.62 254 GLY A CA 1
ATOM 1865 C C . GLY A 1 254 ? 13.601 -6.788 -7.064 1.00 98.62 254 GLY A C 1
ATOM 1866 O O . GLY A 1 254 ? 13.041 -7.881 -7.126 1.00 98.62 254 GLY A O 1
ATOM 1867 N N . LEU A 1 255 ? 12.920 -5.642 -6.940 1.00 98.81 255 LEU A N 1
ATOM 1868 C CA . LEU A 1 255 ? 11.462 -5.517 -6.828 1.00 98.81 255 LEU A CA 1
ATOM 1869 C C . LEU A 1 255 ? 10.809 -5.017 -8.124 1.00 98.81 255 LEU A C 1
ATOM 1871 O O . LEU A 1 255 ? 9.585 -4.936 -8.189 1.00 98.81 255 LEU A O 1
ATOM 1875 N N . ALA A 1 256 ? 11.595 -4.650 -9.136 1.00 98.69 256 ALA A N 1
ATOM 1876 C CA . ALA A 1 256 ? 11.100 -4.113 -10.399 1.00 98.69 256 ALA A CA 1
ATOM 1877 C C . ALA A 1 256 ? 11.459 -5.004 -11.590 1.00 98.69 256 ALA A C 1
ATOM 1879 O O . ALA A 1 256 ? 12.518 -5.643 -11.618 1.00 98.69 256 ALA A O 1
ATOM 1880 N N . MET A 1 257 ? 10.575 -5.031 -12.585 1.00 98.56 257 MET A N 1
ATOM 1881 C CA . MET A 1 257 ? 10.801 -5.744 -13.837 1.00 98.56 257 MET A CA 1
ATOM 1882 C C . MET A 1 257 ? 10.072 -5.097 -15.014 1.00 98.56 257 MET A C 1
ATOM 1884 O O . MET A 1 257 ? 8.989 -4.536 -14.860 1.00 98.56 257 MET A O 1
ATOM 1888 N N . ASP A 1 258 ? 10.657 -5.261 -16.195 1.00 98.62 258 ASP A N 1
ATOM 1889 C CA . ASP A 1 258 ? 10.064 -4.881 -17.470 1.00 98.62 258 ASP A CA 1
ATOM 1890 C C . ASP A 1 258 ? 9.419 -6.102 -18.135 1.00 98.62 258 ASP A C 1
ATOM 1892 O O . ASP A 1 258 ? 10.080 -7.132 -18.325 1.00 98.62 258 ASP A O 1
ATOM 1896 N N . ILE A 1 259 ? 8.145 -5.975 -18.514 1.00 97.94 259 ILE A N 1
ATOM 1897 C CA . ILE A 1 259 ? 7.319 -7.062 -19.053 1.00 97.94 259 ILE A CA 1
ATOM 1898 C C . ILE A 1 259 ? 7.028 -6.873 -20.548 1.00 97.94 259 ILE A C 1
ATOM 1900 O O . ILE A 1 259 ? 6.584 -5.816 -20.993 1.00 97.94 259 ILE A O 1
ATOM 1904 N N . SER A 1 260 ? 7.230 -7.946 -21.310 1.00 97.00 260 SER A N 1
ATOM 1905 C CA . SER A 1 260 ? 6.870 -8.148 -22.720 1.00 97.00 260 SER A CA 1
ATOM 1906 C C . SER A 1 260 ? 7.538 -7.203 -23.728 1.00 97.00 260 SER A C 1
ATOM 1908 O O . SER A 1 260 ? 8.354 -7.650 -24.534 1.00 97.00 260 SER A O 1
ATOM 1910 N N . SER A 1 261 ? 7.232 -5.903 -23.733 1.00 96.56 261 SER A N 1
ATOM 1911 C CA . SER A 1 261 ? 7.748 -4.974 -24.748 1.00 96.56 261 SER A CA 1
ATOM 1912 C C . SER A 1 261 ? 8.113 -3.604 -24.185 1.00 96.56 261 SER A C 1
ATOM 1914 O O . SER A 1 261 ? 7.271 -2.905 -23.634 1.00 96.56 261 SER A O 1
ATOM 1916 N N . LEU A 1 262 ? 9.347 -3.163 -24.451 1.00 95.62 262 LEU A N 1
ATOM 1917 C CA . LEU A 1 262 ? 9.881 -1.850 -24.052 1.00 95.62 262 LEU A CA 1
ATOM 1918 C C . LEU A 1 262 ? 9.439 -0.706 -24.987 1.00 95.62 262 LEU A C 1
ATOM 1920 O O . LEU A 1 262 ? 10.208 0.198 -25.307 1.00 95.62 262 LEU A O 1
ATOM 1924 N N . ARG A 1 263 ? 8.222 -0.784 -25.533 1.00 96.38 263 ARG A N 1
ATOM 1925 C CA . ARG A 1 263 ? 7.651 0.236 -26.426 1.00 96.38 263 ARG A CA 1
ATOM 1926 C C . ARG A 1 263 ? 6.383 0.787 -25.809 1.00 96.38 263 ARG A C 1
ATOM 1928 O O . ARG A 1 263 ? 5.542 0.025 -25.351 1.00 96.38 263 ARG A O 1
ATOM 1935 N N . GLN A 1 264 ? 6.171 2.100 -25.896 1.00 96.75 264 GLN A N 1
ATOM 1936 C CA . GLN A 1 264 ? 4.957 2.726 -25.350 1.00 96.75 264 GLN A CA 1
ATOM 1937 C C . GLN A 1 264 ? 3.665 2.194 -25.987 1.00 96.75 264 GLN A C 1
ATOM 1939 O O . GLN A 1 264 ? 2.625 2.155 -25.337 1.00 96.75 264 GLN A O 1
ATOM 1944 N N . SER A 1 265 ? 3.731 1.705 -27.230 1.00 97.69 265 SER A N 1
ATOM 1945 C CA . SER A 1 265 ? 2.610 1.030 -27.893 1.00 97.69 265 SER A CA 1
ATOM 1946 C C . SER A 1 265 ? 2.144 -0.241 -27.171 1.00 97.69 265 SER A C 1
ATOM 1948 O O . SER A 1 265 ? 1.027 -0.686 -27.414 1.00 97.69 265 SER A O 1
ATOM 1950 N N . TYR A 1 266 ? 2.960 -0.823 -26.284 1.00 98.25 266 TYR A N 1
ATOM 1951 C CA . TYR A 1 266 ? 2.574 -1.968 -25.458 1.00 98.25 266 TYR A CA 1
ATOM 1952 C C . TYR A 1 266 ? 1.340 -1.668 -24.601 1.00 98.25 266 TYR A C 1
ATOM 1954 O O . TYR A 1 266 ? 0.436 -2.498 -24.537 1.00 98.25 266 TYR A O 1
ATOM 1962 N N . GLY A 1 267 ? 1.237 -0.452 -24.052 1.00 97.94 267 GLY A N 1
ATOM 1963 C CA . GLY A 1 267 ? 0.084 -0.017 -23.254 1.00 97.94 267 GLY A CA 1
ATOM 1964 C C . GLY A 1 267 ? -1.238 0.013 -24.026 1.00 97.94 267 GLY A C 1
ATOM 1965 O O . GLY A 1 267 ? -2.304 0.033 -23.421 1.00 97.94 267 GLY A O 1
ATOM 1966 N N . GLU A 1 268 ? -1.191 -0.031 -25.361 1.00 98.06 268 GLU A N 1
ATOM 1967 C CA . GLU A 1 268 ? -2.385 -0.087 -26.206 1.00 98.06 268 GLU A CA 1
ATOM 1968 C C . GLU A 1 268 ? -2.823 -1.511 -26.560 1.00 98.06 268 GLU A C 1
ATOM 1970 O O . GLU A 1 268 ? -3.953 -1.709 -27.023 1.00 98.06 268 GLU A O 1
ATOM 1975 N N . THR 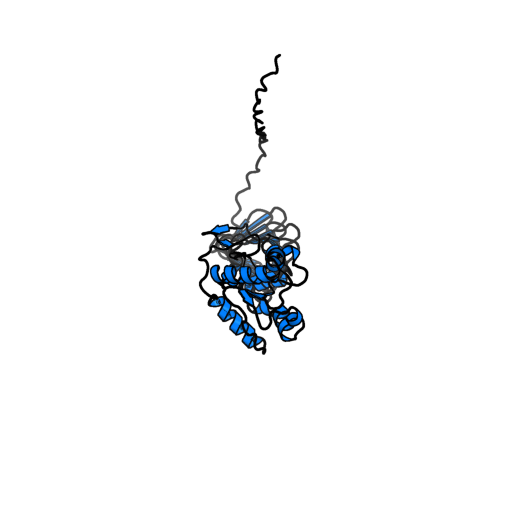A 1 269 ? -1.960 -2.501 -26.323 1.00 98.44 269 THR A N 1
ATOM 1976 C CA . THR A 1 269 ? -2.256 -3.916 -26.564 1.00 98.44 269 THR A CA 1
ATOM 1977 C C . THR A 1 269 ? -3.225 -4.470 -25.511 1.00 98.44 269 THR A C 1
ATOM 1979 O O . THR A 1 269 ? -3.307 -3.927 -24.406 1.00 98.44 269 THR A O 1
ATOM 1982 N N . PRO A 1 270 ? -3.950 -5.567 -25.805 1.00 98.50 270 PRO A N 1
ATOM 1983 C CA . PRO A 1 270 ? -4.771 -6.249 -24.802 1.00 98.50 270 PRO A CA 1
ATOM 1984 C C . PRO A 1 270 ? -3.984 -6.680 -23.553 1.00 98.50 270 PRO A C 1
ATOM 1986 O O . PRO A 1 270 ? -4.482 -6.526 -22.442 1.00 98.50 270 PRO A O 1
ATOM 1989 N N . GLU A 1 271 ? -2.746 -7.154 -23.728 1.00 98.31 271 GLU A N 1
ATOM 1990 C CA . GLU A 1 271 ? -1.861 -7.574 -22.634 1.00 98.31 271 GLU A CA 1
ATOM 1991 C C . GLU A 1 271 ? -1.433 -6.389 -21.756 1.00 98.31 271 GLU A C 1
ATOM 1993 O O . GLU A 1 271 ? -1.586 -6.436 -20.537 1.00 98.31 271 GLU A O 1
ATOM 1998 N N . GLY A 1 272 ? -0.967 -5.290 -22.360 1.00 98.31 272 GLY A N 1
ATOM 1999 C CA . GLY A 1 272 ? -0.560 -4.094 -21.617 1.00 98.31 272 GLY A CA 1
ATOM 2000 C C . GLY A 1 272 ? -1.722 -3.419 -20.881 1.00 98.31 272 GLY A C 1
ATOM 2001 O O . GLY A 1 272 ? -1.550 -2.956 -19.753 1.00 98.31 272 GLY A O 1
ATOM 2002 N N . LYS A 1 273 ? -2.928 -3.421 -21.468 1.00 98.50 273 LYS A N 1
ATOM 2003 C CA . LYS A 1 273 ? -4.153 -2.946 -20.798 1.00 98.50 273 LYS A CA 1
ATOM 2004 C C . LYS A 1 273 ? -4.512 -3.818 -19.600 1.00 98.50 273 LYS A C 1
ATOM 2006 O O . LYS A 1 273 ? -4.791 -3.281 -18.532 1.00 98.50 273 LYS A O 1
ATOM 2011 N N . TRP A 1 274 ? -4.435 -5.141 -19.756 1.00 98.62 274 TRP A N 1
ATOM 2012 C CA . TRP A 1 274 ? -4.645 -6.071 -18.648 1.00 98.62 274 TRP A CA 1
ATOM 2013 C C . TRP A 1 274 ? -3.627 -5.835 -17.528 1.00 98.62 274 TRP A C 1
ATOM 2015 O O . TRP A 1 274 ? -4.004 -5.758 -16.361 1.00 98.62 274 TRP A O 1
ATOM 2025 N N . LEU A 1 275 ? -2.345 -5.659 -17.869 1.00 98.56 275 LEU A N 1
ATOM 2026 C CA . LEU A 1 275 ? -1.288 -5.405 -16.890 1.00 98.56 275 LEU A CA 1
ATOM 2027 C C . LEU A 1 275 ? -1.575 -4.131 -16.083 1.00 98.56 275 LEU A C 1
ATOM 2029 O O . LEU A 1 275 ? -1.530 -4.161 -14.854 1.00 98.56 275 LEU A O 1
ATOM 2033 N N . ALA A 1 276 ? -1.927 -3.035 -16.758 1.00 98.00 276 ALA A N 1
ATOM 2034 C CA . ALA A 1 276 ? -2.261 -1.771 -16.107 1.00 98.00 276 ALA A CA 1
ATOM 2035 C C . ALA A 1 276 ? -3.482 -1.882 -15.173 1.00 98.00 276 ALA A C 1
ATOM 2037 O O . ALA A 1 276 ? -3.498 -1.255 -14.115 1.00 98.00 276 ALA A O 1
ATOM 2038 N N . GLU A 1 277 ? -4.483 -2.686 -15.540 1.00 98.19 277 GLU A N 1
ATOM 2039 C CA . GLU A 1 277 ? -5.721 -2.852 -14.769 1.00 98.19 277 GLU A CA 1
ATOM 2040 C C . GLU A 1 277 ? -5.575 -3.816 -13.579 1.00 98.19 277 GLU A C 1
ATOM 2042 O O . GLU A 1 277 ? -6.200 -3.601 -12.540 1.00 98.19 277 GLU A O 1
ATOM 2047 N N . HIS A 1 278 ? -4.734 -4.851 -13.694 1.00 98.62 278 HIS A N 1
ATOM 2048 C CA . HIS A 1 278 ? -4.741 -5.988 -12.763 1.00 98.62 278 HIS A CA 1
ATOM 2049 C C . HIS A 1 278 ? -3.439 -6.226 -11.992 1.00 98.62 278 HIS A C 1
ATOM 2051 O O . HIS A 1 278 ? -3.456 -6.978 -11.016 1.00 98.62 278 HIS A O 1
ATOM 2057 N N . CYS A 1 279 ? -2.307 -5.608 -12.354 1.00 98.56 279 CYS A N 1
ATOM 2058 C CA . CYS A 1 279 ? -1.019 -5.908 -11.703 1.00 98.56 279 CYS A CA 1
ATOM 2059 C C . CYS A 1 279 ? -1.036 -5.700 -10.169 1.00 98.56 279 CYS A C 1
ATOM 2061 O O . CYS A 1 279 ? -0.404 -6.455 -9.422 1.00 98.56 279 CYS A O 1
ATOM 2063 N N . TRP A 1 280 ? -1.842 -4.753 -9.678 1.00 98.50 280 TRP A N 1
ATOM 2064 C CA . TRP A 1 280 ? -2.028 -4.475 -8.247 1.00 98.50 280 TRP A CA 1
ATOM 2065 C C . TRP A 1 280 ? -2.639 -5.625 -7.458 1.00 98.50 280 TRP A C 1
ATOM 2067 O O . TRP A 1 280 ? -2.321 -5.786 -6.276 1.00 98.50 280 TRP A O 1
ATOM 2077 N N . GLU A 1 281 ? -3.446 -6.473 -8.094 1.00 98.56 281 GLU A N 1
ATOM 2078 C CA . GLU A 1 281 ? -4.033 -7.653 -7.454 1.00 98.56 281 GLU A CA 1
ATOM 2079 C C . GLU A 1 281 ? -2.950 -8.647 -7.007 1.00 98.56 281 GLU A C 1
ATOM 2081 O O . GLU A 1 281 ? -3.127 -9.382 -6.032 1.00 98.56 281 GLU A O 1
ATOM 2086 N N . TYR A 1 282 ? -1.794 -8.606 -7.673 1.00 98.69 282 TYR A N 1
ATOM 2087 C CA . TYR A 1 282 ? -0.637 -9.460 -7.422 1.00 98.69 282 TYR A CA 1
ATOM 2088 C C . TYR A 1 282 ? 0.463 -8.750 -6.630 1.00 98.69 282 TYR A C 1
ATOM 2090 O O . TYR A 1 282 ? 1.492 -9.349 -6.338 1.00 98.69 282 TYR A O 1
ATOM 2098 N N . GLY A 1 283 ? 0.234 -7.504 -6.208 1.00 98.62 283 GLY A N 1
ATOM 2099 C CA . GLY A 1 283 ? 1.188 -6.740 -5.408 1.00 98.62 283 GLY A CA 1
ATOM 2100 C C . GLY A 1 283 ? 2.119 -5.837 -6.204 1.00 98.62 283 GLY A C 1
ATOM 2101 O O . GLY A 1 283 ? 3.075 -5.332 -5.619 1.00 98.62 283 GLY A O 1
ATOM 2102 N N . PHE A 1 284 ? 1.847 -5.615 -7.489 1.00 98.88 284 PHE A N 1
ATOM 2103 C CA . PHE A 1 284 ? 2.618 -4.705 -8.331 1.00 98.88 284 PHE A CA 1
ATOM 2104 C C . PHE A 1 284 ? 1.916 -3.359 -8.537 1.00 98.88 284 PHE A C 1
ATOM 2106 O O . PHE A 1 284 ? 0.714 -3.235 -8.354 1.00 98.88 284 PHE A O 1
ATOM 2113 N N . LEU A 1 285 ? 2.646 -2.341 -8.969 1.00 98.25 285 LEU A N 1
ATOM 2114 C CA . LEU A 1 285 ? 2.061 -1.170 -9.616 1.00 98.25 285 LEU A CA 1
ATOM 2115 C C . LEU A 1 285 ? 2.661 -0.980 -11.002 1.00 98.25 285 LEU A C 1
ATOM 2117 O O . LEU A 1 285 ? 3.802 -1.380 -11.235 1.00 98.25 285 LEU A O 1
ATOM 2121 N N . LEU A 1 286 ? 1.930 -0.291 -11.875 1.00 98.25 286 LEU A N 1
ATOM 2122 C CA . LEU A 1 286 ? 2.517 0.313 -13.062 1.00 98.25 286 LEU A CA 1
ATOM 2123 C C . LEU A 1 286 ? 3.286 1.569 -12.632 1.00 98.25 286 LEU A C 1
ATOM 2125 O O . LEU A 1 286 ? 2.675 2.575 -12.271 1.00 98.25 286 LEU A O 1
ATOM 2129 N N . ARG A 1 287 ? 4.620 1.488 -12.596 1.00 98.38 287 ARG A N 1
ATOM 2130 C CA . ARG A 1 287 ? 5.465 2.447 -11.863 1.00 98.38 287 ARG A CA 1
ATOM 2131 C C . ARG A 1 287 ? 5.485 3.851 -12.454 1.00 98.38 287 ARG A C 1
ATOM 2133 O O . ARG A 1 287 ? 5.532 4.827 -11.699 1.00 98.38 287 ARG A O 1
ATOM 2140 N N . TYR A 1 288 ? 5.456 3.927 -13.780 1.00 97.94 288 TYR A N 1
ATOM 2141 C CA . TYR A 1 288 ? 5.591 5.162 -14.544 1.00 97.94 288 TYR A CA 1
ATOM 2142 C C . TYR A 1 288 ? 4.365 5.355 -15.448 1.00 97.94 288 TYR A C 1
ATOM 2144 O O . TYR A 1 288 ? 4.412 5.049 -16.643 1.00 97.94 288 TYR A O 1
ATOM 2152 N N . PRO A 1 289 ? 3.224 5.798 -14.886 1.00 96.81 289 PRO A N 1
ATOM 2153 C CA . PRO A 1 289 ? 2.005 6.033 -15.647 1.00 96.81 289 PRO A CA 1
ATOM 2154 C C . PRO A 1 289 ? 2.110 7.289 -16.524 1.00 96.81 289 PRO A C 1
ATOM 2156 O O . PRO A 1 289 ? 2.903 8.200 -16.287 1.00 96.81 289 PRO A O 1
ATOM 2159 N N . LYS A 1 290 ? 1.271 7.341 -17.560 1.00 96.19 290 LYS A N 1
ATOM 2160 C CA . LYS A 1 290 ? 1.240 8.440 -18.531 1.00 96.19 290 LYS A CA 1
ATOM 2161 C C . LYS A 1 290 ? 0.839 9.761 -17.869 1.00 96.19 290 LYS A C 1
ATOM 2163 O O . LYS A 1 290 ? -0.198 9.815 -17.214 1.00 96.19 290 LYS A O 1
ATOM 2168 N N . GLY A 1 291 ? 1.597 10.833 -18.114 1.00 96.06 291 GLY A N 1
ATOM 2169 C CA . GLY A 1 291 ? 1.303 12.171 -17.585 1.00 96.06 291 GLY A CA 1
ATOM 2170 C C . GLY A 1 291 ? 1.879 12.456 -16.193 1.00 96.06 291 GLY A C 1
ATOM 2171 O O . GLY A 1 291 ? 1.660 13.546 -15.661 1.00 96.06 291 GLY A O 1
ATOM 2172 N N . SER A 1 292 ? 2.612 11.505 -15.607 1.00 96.50 292 SER A N 1
ATOM 2173 C CA . SER A 1 292 ? 3.238 11.624 -14.285 1.00 96.50 292 SER A CA 1
ATOM 2174 C C . SER A 1 292 ? 4.752 11.855 -14.356 1.00 96.50 292 SER A C 1
ATOM 2176 O O . SER A 1 292 ? 5.453 11.683 -13.360 1.00 96.50 292 SER A O 1
ATOM 2178 N N . GLU A 1 293 ? 5.285 12.266 -15.507 1.00 95.50 293 GLU A N 1
ATOM 2179 C CA . GLU A 1 293 ? 6.728 12.402 -15.747 1.00 95.50 293 GLU A CA 1
ATOM 2180 C C . GLU A 1 293 ? 7.360 13.462 -14.835 1.00 95.50 293 GLU A C 1
ATOM 2182 O O . GLU A 1 293 ? 8.478 13.296 -14.357 1.00 95.50 293 GLU A O 1
ATOM 2187 N N . LYS A 1 294 ? 6.621 14.536 -14.527 1.00 95.69 294 LYS A N 1
ATOM 2188 C CA . LYS A 1 294 ? 7.081 15.597 -13.613 1.00 95.69 294 LYS A CA 1
ATOM 2189 C C . LYS A 1 294 ? 7.200 15.147 -12.157 1.00 95.69 294 LYS A C 1
ATOM 2191 O O . LYS A 1 294 ? 7.903 15.798 -11.399 1.00 95.69 294 LYS A O 1
ATOM 2196 N N . ILE A 1 295 ? 6.476 14.092 -11.789 1.00 96.94 295 ILE A N 1
ATOM 2197 C CA . ILE A 1 295 ? 6.419 13.559 -10.425 1.00 96.94 295 ILE A CA 1
ATOM 2198 C C . ILE A 1 295 ? 7.415 12.407 -10.291 1.00 96.94 295 ILE A C 1
ATOM 2200 O O . ILE A 1 295 ? 8.259 12.393 -9.406 1.00 96.94 295 ILE A O 1
ATOM 2204 N N . THR A 1 296 ? 7.330 11.440 -11.203 1.00 96.19 296 THR A N 1
ATOM 2205 C CA . THR A 1 296 ? 8.150 10.223 -11.157 1.00 96.19 296 THR A CA 1
ATOM 2206 C C . THR A 1 296 ? 9.572 10.453 -11.661 1.00 96.19 296 THR A C 1
ATOM 2208 O O . THR A 1 296 ? 10.491 9.724 -11.295 1.00 96.19 296 THR A O 1
ATOM 2211 N N . GLY A 1 297 ? 9.762 11.457 -12.522 1.00 93.38 297 GLY A N 1
ATOM 2212 C CA . GLY A 1 297 ? 11.013 11.712 -13.217 1.00 93.38 297 GLY A CA 1
ATOM 2213 C C . GLY A 1 297 ? 11.253 10.807 -14.426 1.00 93.38 297 GLY A C 1
ATOM 2214 O O . GLY A 1 297 ? 12.308 10.931 -15.033 1.00 93.38 297 GLY A O 1
ATOM 2215 N N . TYR A 1 298 ? 10.338 9.920 -14.807 1.00 93.62 298 TYR A N 1
ATOM 2216 C CA . TYR A 1 298 ? 10.535 9.003 -15.936 1.00 93.62 298 TYR A CA 1
ATOM 2217 C C . TYR A 1 298 ? 9.391 9.122 -16.935 1.00 93.62 298 TYR A C 1
ATOM 2219 O O . TYR A 1 298 ? 8.280 9.510 -16.571 1.00 93.62 298 TYR A O 1
ATOM 2227 N N . ILE A 1 299 ? 9.672 8.824 -18.205 1.00 95.69 299 ILE A N 1
ATOM 2228 C CA . ILE A 1 299 ? 8.645 8.776 -19.253 1.00 95.69 299 ILE A CA 1
ATOM 2229 C C . ILE A 1 299 ? 7.577 7.716 -18.945 1.00 95.69 299 ILE A C 1
ATOM 2231 O O . ILE A 1 299 ? 7.764 6.847 -18.102 1.00 95.69 299 ILE A O 1
ATOM 2235 N N . TYR A 1 300 ? 6.458 7.747 -19.670 1.00 97.88 300 TYR A N 1
ATOM 2236 C CA . TYR A 1 300 ? 5.486 6.654 -19.625 1.00 97.88 300 TYR A CA 1
ATOM 2237 C C . TYR A 1 300 ? 6.123 5.309 -20.016 1.00 97.88 300 TYR A C 1
ATOM 2239 O O . TYR A 1 300 ? 6.583 5.156 -21.154 1.00 97.88 300 TYR A O 1
ATOM 2247 N N . GLU A 1 301 ? 6.059 4.333 -19.107 1.00 98.19 301 GLU A N 1
ATOM 2248 C CA . GLU A 1 301 ? 6.556 2.966 -19.297 1.00 98.19 301 GLU A CA 1
ATOM 2249 C C . GLU A 1 301 ? 5.449 1.936 -18.999 1.00 98.19 301 GLU A C 1
ATOM 2251 O O . GLU A 1 301 ? 5.335 1.443 -17.876 1.00 98.19 301 GLU A O 1
ATOM 2256 N N . PRO A 1 302 ? 4.612 1.566 -19.991 1.00 98.38 302 PRO A N 1
ATOM 2257 C CA . PRO A 1 302 ? 3.535 0.582 -19.814 1.00 98.38 302 PRO A CA 1
ATOM 2258 C C . PRO A 1 302 ? 3.992 -0.831 -19.433 1.00 98.38 302 PRO A C 1
ATOM 2260 O O . PRO A 1 302 ? 3.153 -1.690 -19.174 1.00 98.38 302 PRO A O 1
ATOM 2263 N N . TRP A 1 303 ? 5.295 -1.097 -19.471 1.00 98.69 303 TRP A N 1
ATOM 2264 C CA . TRP A 1 303 ? 5.897 -2.401 -19.209 1.00 98.69 303 TRP A CA 1
ATOM 2265 C C . TRP A 1 303 ? 6.511 -2.516 -17.812 1.00 98.69 303 TRP A C 1
ATOM 2267 O O . TRP A 1 303 ? 6.751 -3.637 -17.365 1.00 98.69 303 TRP A O 1
ATOM 2277 N N . HIS A 1 304 ? 6.802 -1.390 -17.150 1.00 98.81 304 HIS A N 1
ATOM 2278 C CA . HIS A 1 304 ? 7.605 -1.369 -15.932 1.00 98.81 304 HIS A CA 1
ATOM 2279 C C . HIS A 1 304 ? 6.723 -1.535 -14.699 1.00 98.81 304 HIS A C 1
ATOM 2281 O O . HIS A 1 304 ? 5.948 -0.641 -14.330 1.00 98.81 304 HIS A O 1
ATOM 2287 N N . VAL A 1 305 ? 6.856 -2.685 -14.042 1.00 98.81 305 VAL A N 1
ATOM 2288 C CA . VAL A 1 305 ? 6.100 -3.007 -12.834 1.00 98.81 305 VAL A CA 1
ATOM 2289 C C . VAL A 1 305 ? 6.996 -3.070 -11.608 1.00 98.81 305 VAL A C 1
ATOM 2291 O O . VAL A 1 305 ? 8.081 -3.647 -11.640 1.00 98.81 305 VAL A O 1
ATOM 2294 N N . ARG A 1 306 ? 6.506 -2.503 -10.503 1.00 98.81 306 ARG A N 1
ATOM 2295 C CA . ARG A 1 306 ? 7.199 -2.448 -9.210 1.00 98.81 306 ARG A CA 1
ATOM 2296 C C . ARG A 1 306 ? 6.409 -3.189 -8.140 1.00 98.81 306 ARG A C 1
ATOM 2298 O O . ARG A 1 306 ? 5.243 -2.884 -7.917 1.00 98.81 306 ARG A O 1
ATOM 2305 N N . TYR A 1 307 ? 7.034 -4.144 -7.462 1.00 98.88 307 TYR A N 1
ATOM 2306 C CA . TYR A 1 307 ? 6.432 -4.922 -6.384 1.00 98.88 307 TYR A CA 1
ATOM 2307 C C . TYR A 1 307 ? 6.460 -4.168 -5.047 1.00 98.88 307 TYR A C 1
ATOM 2309 O O . TYR A 1 307 ? 7.492 -3.628 -4.640 1.00 98.88 307 TYR A O 1
ATOM 2317 N N . LEU A 1 308 ? 5.317 -4.169 -4.357 1.00 98.50 308 LEU A N 1
ATOM 2318 C CA . LEU A 1 308 ? 5.098 -3.603 -3.018 1.00 98.50 308 LEU A CA 1
ATOM 2319 C C . LEU A 1 308 ? 4.418 -4.589 -2.049 1.00 98.50 308 LEU A C 1
ATOM 2321 O O . LEU A 1 308 ? 4.204 -4.268 -0.878 1.00 98.50 308 LEU A O 1
ATOM 2325 N N . GLY A 1 309 ? 4.014 -5.764 -2.541 1.00 98.25 309 GLY A N 1
ATOM 2326 C CA . GLY A 1 309 ? 3.099 -6.666 -1.845 1.00 98.25 309 GLY A CA 1
ATOM 2327 C C . GLY A 1 309 ? 1.628 -6.266 -2.002 1.00 98.25 309 GLY A C 1
ATOM 2328 O O . GLY A 1 309 ? 1.277 -5.107 -2.224 1.00 98.25 309 GLY A O 1
ATOM 2329 N N . THR A 1 310 ? 0.731 -7.248 -1.882 1.00 97.94 310 THR A N 1
ATOM 2330 C CA . THR A 1 310 ? -0.687 -7.113 -2.275 1.00 97.94 310 THR A CA 1
ATOM 2331 C C . THR A 1 310 ? -1.446 -6.029 -1.515 1.00 97.94 310 THR A C 1
ATOM 2333 O O . THR A 1 310 ? -2.276 -5.336 -2.094 1.00 97.94 310 THR A O 1
ATOM 2336 N N . SER A 1 311 ? -1.193 -5.873 -0.211 1.00 98.00 311 SER A N 1
ATOM 2337 C CA . SER A 1 311 ? -1.920 -4.877 0.585 1.00 98.00 311 SER A CA 1
ATOM 2338 C C . SER A 1 311 ? -1.487 -3.460 0.225 1.00 98.00 311 SER A C 1
ATOM 2340 O O . SER A 1 311 ? -2.346 -2.628 -0.045 1.00 98.00 311 SER A O 1
ATOM 2342 N N . THR A 1 312 ? -0.181 -3.191 0.172 1.00 98.50 312 THR A N 1
ATOM 2343 C CA . THR A 1 312 ? 0.356 -1.865 -0.162 1.00 98.50 312 THR A CA 1
ATOM 2344 C C . THR A 1 312 ? 0.010 -1.473 -1.595 1.00 98.50 312 THR A C 1
ATOM 2346 O O . THR A 1 312 ? -0.493 -0.373 -1.810 1.00 98.50 312 THR A O 1
ATOM 2349 N N . ALA A 1 313 ? 0.169 -2.388 -2.560 1.00 98.50 313 ALA A N 1
ATOM 2350 C CA . ALA A 1 313 ? -0.239 -2.155 -3.947 1.00 98.50 313 ALA A CA 1
ATOM 2351 C C . ALA A 1 313 ? -1.734 -1.834 -4.055 1.00 98.50 313 ALA A C 1
ATOM 2353 O O . ALA A 1 313 ? -2.119 -0.913 -4.769 1.00 98.50 313 ALA A O 1
ATOM 2354 N N . LYS A 1 314 ? -2.582 -2.523 -3.281 1.00 98.06 314 LYS A N 1
ATOM 2355 C CA . LYS A 1 314 ? -4.008 -2.205 -3.207 1.00 98.06 314 LYS A CA 1
ATOM 2356 C C . LYS A 1 314 ? -4.281 -0.813 -2.629 1.00 98.06 314 LYS A C 1
ATOM 2358 O O . LYS A 1 314 ? -5.144 -0.116 -3.154 1.00 98.06 314 LYS A O 1
ATOM 2363 N N . LEU A 1 315 ? -3.608 -0.417 -1.545 1.00 98.38 315 LEU A N 1
ATOM 2364 C CA . LEU A 1 315 ? -3.777 0.921 -0.958 1.00 98.38 315 LEU A CA 1
ATOM 2365 C C . LEU A 1 315 ? -3.401 2.011 -1.967 1.00 98.38 315 LEU A C 1
ATOM 2367 O O . LEU A 1 315 ? -4.131 2.990 -2.108 1.00 98.38 315 LEU A O 1
ATOM 2371 N N . LEU A 1 316 ? -2.295 1.805 -2.684 1.00 98.12 316 LEU A N 1
ATOM 2372 C CA . LEU A 1 316 ? -1.827 2.708 -3.725 1.00 98.12 316 LEU A CA 1
ATOM 2373 C C . LEU A 1 316 ? -2.815 2.770 -4.898 1.00 98.12 316 LEU A C 1
ATOM 2375 O O . LEU A 1 316 ? -3.266 3.855 -5.256 1.00 98.12 316 LEU A O 1
ATOM 2379 N N . HIS A 1 317 ? -3.235 1.618 -5.425 1.00 97.00 317 HIS A N 1
ATOM 2380 C CA . HIS A 1 317 ? -4.230 1.531 -6.495 1.00 97.00 317 HIS A CA 1
ATOM 2381 C C . HIS A 1 317 ? -5.548 2.226 -6.114 1.00 97.00 317 HIS A C 1
ATOM 2383 O O . HIS A 1 317 ? -6.046 3.063 -6.864 1.00 97.00 317 HIS A O 1
ATOM 2389 N N . ASP A 1 318 ? -6.093 1.944 -4.923 1.00 95.38 318 ASP A N 1
ATOM 2390 C CA . ASP A 1 318 ? -7.343 2.553 -4.445 1.00 95.38 318 ASP A CA 1
ATOM 2391 C C . ASP A 1 318 ? -7.224 4.088 -4.277 1.00 95.38 318 ASP A C 1
ATOM 2393 O O . ASP A 1 318 ? -8.246 4.781 -4.303 1.00 95.38 318 ASP A O 1
ATOM 2397 N N . SER A 1 319 ? -6.004 4.615 -4.096 1.00 96.06 319 SER A N 1
ATOM 2398 C CA . SER A 1 319 ? -5.725 6.053 -3.968 1.00 96.06 319 SER A CA 1
ATOM 2399 C C . SER A 1 319 ? -5.617 6.787 -5.309 1.00 96.06 319 SER A C 1
ATOM 2401 O O . SER A 1 319 ? -5.898 7.984 -5.360 1.00 96.06 319 SER A O 1
ATOM 2403 N N . GLY A 1 320 ? -5.238 6.083 -6.381 1.00 95.69 320 GLY A N 1
ATOM 2404 C CA . GLY A 1 320 ? -4.995 6.668 -7.704 1.00 95.69 320 GLY A CA 1
ATOM 2405 C C . GLY A 1 320 ? -3.743 7.551 -7.802 1.00 95.69 320 GLY A C 1
ATOM 2406 O O . GLY A 1 320 ? -3.643 8.332 -8.743 1.00 95.69 320 GLY A O 1
ATOM 2407 N N . LEU A 1 321 ? -2.828 7.457 -6.834 1.00 97.62 321 LEU A N 1
ATOM 2408 C CA . LEU A 1 321 ? -1.596 8.248 -6.749 1.00 97.62 321 LEU A CA 1
ATOM 2409 C C . LEU A 1 321 ? -0.401 7.529 -7.391 1.00 97.62 321 LEU A C 1
ATOM 2411 O O . LEU A 1 321 ? -0.396 6.300 -7.503 1.00 97.62 321 LEU A O 1
ATOM 2415 N N . THR A 1 322 ? 0.651 8.279 -7.735 1.00 98.38 322 THR A N 1
ATOM 2416 C CA . THR A 1 322 ? 1.976 7.679 -7.963 1.00 98.38 322 THR A CA 1
ATOM 2417 C C . THR A 1 322 ? 2.605 7.216 -6.646 1.00 98.38 322 THR A C 1
ATOM 2419 O O . THR A 1 322 ? 2.141 7.556 -5.552 1.00 98.38 322 THR A O 1
ATOM 2422 N N . LEU A 1 323 ? 3.696 6.446 -6.734 1.00 98.62 323 LEU A N 1
ATOM 2423 C CA . LEU A 1 323 ? 4.430 6.022 -5.543 1.00 98.62 323 LEU A CA 1
ATOM 2424 C C . LEU A 1 323 ? 4.968 7.227 -4.753 1.00 98.62 323 LEU A C 1
ATOM 2426 O O . LEU A 1 323 ? 4.853 7.251 -3.532 1.00 98.62 323 LEU A O 1
ATOM 2430 N N . GLU A 1 324 ? 5.499 8.242 -5.434 1.00 98.62 324 GLU A N 1
ATOM 2431 C CA . GLU A 1 324 ? 6.016 9.463 -4.811 1.00 98.62 324 GLU A CA 1
ATOM 2432 C C . GLU A 1 324 ? 4.923 10.222 -4.053 1.00 98.62 324 GLU A C 1
ATOM 2434 O O . GLU A 1 324 ? 5.113 10.581 -2.892 1.00 98.62 324 GLU A O 1
ATOM 2439 N N . GLU A 1 325 ? 3.755 10.420 -4.667 1.00 98.44 325 GLU A N 1
ATOM 2440 C CA . GLU A 1 325 ? 2.632 11.114 -4.031 1.00 98.44 325 GLU A CA 1
ATOM 2441 C C . GLU A 1 325 ? 2.110 10.341 -2.814 1.00 98.44 325 GLU A C 1
ATOM 2443 O O . GLU A 1 325 ? 1.811 10.931 -1.774 1.00 98.44 325 GLU A O 1
ATOM 2448 N N . PHE A 1 326 ? 2.028 9.013 -2.923 1.00 98.38 326 PHE A N 1
ATOM 2449 C CA . PHE A 1 326 ? 1.576 8.136 -1.844 1.00 98.38 326 PHE A CA 1
ATOM 2450 C C . PHE A 1 326 ? 2.539 8.111 -0.654 1.00 98.38 326 PHE A C 1
ATOM 2452 O O . PHE A 1 326 ? 2.100 8.086 0.499 1.00 98.38 326 PHE A O 1
ATOM 2459 N N . LEU A 1 327 ? 3.844 8.147 -0.926 1.00 98.31 327 LEU A N 1
ATOM 2460 C CA . LEU A 1 327 ? 4.889 8.214 0.095 1.00 98.31 327 LEU A CA 1
ATOM 2461 C C . LEU A 1 327 ? 5.159 9.648 0.585 1.00 98.31 327 LEU A C 1
ATOM 2463 O O . LEU A 1 327 ? 5.867 9.825 1.572 1.00 98.31 327 LEU A O 1
ATOM 2467 N N . GLY A 1 328 ? 4.571 10.666 -0.049 1.00 97.31 328 GLY A N 1
ATOM 2468 C CA . GLY A 1 328 ? 4.703 12.068 0.352 1.00 97.31 328 GLY A CA 1
ATOM 2469 C C . GLY A 1 328 ? 6.032 12.718 -0.045 1.00 97.31 328 GLY A C 1
ATOM 2470 O O . GLY A 1 328 ? 6.507 13.593 0.675 1.00 97.31 328 GLY A O 1
ATOM 2471 N N . VAL A 1 329 ? 6.621 12.289 -1.165 1.00 96.69 329 VAL A N 1
ATOM 2472 C CA . VAL A 1 329 ? 7.916 12.763 -1.698 1.00 96.69 329 VAL A CA 1
ATOM 2473 C C . VAL A 1 329 ? 7.840 13.216 -3.166 1.00 96.69 329 VAL A C 1
ATOM 2475 O O . VAL A 1 329 ? 8.853 13.215 -3.859 1.00 96.69 329 VAL A O 1
ATOM 2478 N N . ALA A 1 330 ? 6.634 13.551 -3.639 1.00 90.06 330 ALA A N 1
ATOM 2479 C CA . ALA A 1 330 ? 6.377 14.138 -4.960 1.00 90.06 330 ALA A CA 1
ATOM 2480 C C . ALA A 1 330 ? 6.665 15.645 -5.014 1.00 90.06 330 ALA A C 1
ATOM 2482 O O . ALA A 1 330 ? 6.504 16.318 -3.967 1.00 90.06 330 ALA A O 1
#

Sequence (330 aa):
MTKKAVTMLAVFLTAFALIAAAVPMVMAQASNPTVLFTGRKNLSGAFVISDSSVVPEGSTLYVKKGGKLYIKSGAELIVNGTLKVAAGGAVYVKGNLTAGEGAVTSVTGKVKIQKDGVFTQGGTLRVNKGGNVFGLGTIEVVNNFSDIVCKGTVKSKIKAPAPVETDGVTTIGGVIIVNRQFDLPKDYGDGLTDETYSAYLKMRDASGYDMSIVSGFRSYEKQKATFAYWASIDGAEVADTYSAQPGHSEHQTGLAMDISSLRQSYGETPEGKWLAEHCWEYGFLLRYPKGSEKITGYIYEPWHVRYLGTSTAKLLHDSGLTLEEFLGVA

pLDDT: mean 91.67, std 17.7, range [30.86, 98.88]

Foldseek 3Di:
DDDDDDDDDPPDPDDPDPPPPDDPDPPPPQPPAAAPDAAEDEFQEEDEFPARYEQAANYEYAFDQNGEYEYAAVHEYEYAHEYHAAANGEYEFPAEYEDADQYEYAFLHEYEQEAVGEYEDRAAYHQADNGEYDYAAEYEDAAALVSYHDPYDYHYHYAWDDWDDDPQFIDIRNHTDFAQVRFADQPQADAQDPLLVVLVVVLCVVLVDNFDFPAAADGLVRLCVVQVVVCVPPNNVVSQAAGNHRRRDLSNNSFKTFTDDQDLCCCVDPSLVSCQVCSLQSQKHQQADDPCCVPRVYHRGSGMIGGDGNSSSNNCVSHVDHPCVSSVND

Radius of gyration: 25.71 Å; chains: 1; bounding box: 81×77×60 Å